Protein AF-0000000087192705 (afdb_homodimer)

Sequence (302 aa):
MDAVDRQLIQALRENGRASYAELGRLVGLSGPSVTDRINRLEAA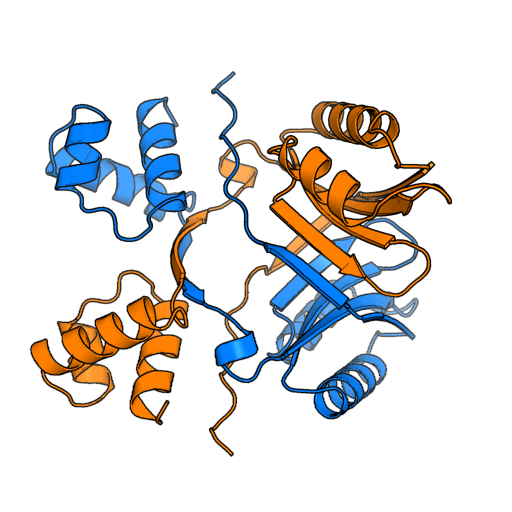GVITGYRATVNAASLGLGVTALIGIQLSDAADHEDVAQRLRDLEEIEDCWFIAGDDSYMLKVRVGDVDGLERTIRRLSGTKGVSRTRTTIVLSTKWENRVGELPEDIMDAVDRQLIQALRENGRASYAELGRLVGLSGPSVTDRINRLEAAGVITGYRATVNAASLGLGVTALIGIQLSDAADHEDVAQRLRDLEEIEDCWFIAGDDSYMLKVRVGDVDGLERTIRRLSGTKGVSRTRTTIVLSTKWENRVGELPEDI

Nearest PDB structures (foldseek):
  2w25-assembly1_B  TM=9.595E-01  e=4.690E-15  Mycobacterium tuberculosis H37Rv
  2w29-assembly1_B  TM=9.589E-01  e=6.422E-15  Mycobacterium tuberculosis H37Rv
  2ivm-assembly1_A  TM=9.511E-01  e=1.454E-14  Mycobacterium tuberculosis H37Rv
  2qz8-assembly1_B-2  TM=9.046E-01  e=6.838E-15  Mycobacterium tuberculosis H37Rv
  4pcq-assembly1_B  TM=8.479E-01  e=1.066E-11  Mycobacterium tuberculosis H37Rv

Radius of gyration: 20.3 Å; Cα contacts (8 Å, |Δi|>4): 564; chains: 2; bounding box: 52×57×49 Å

pLDDT: mean 95.25, std 6.14, range [42.0, 98.81]

Foldseek 3Di:
DAPLLQQLVLVCLVPVPDALPNSCVVSVHDSVVSVVSVVVCCVVCVDPDDDDDDDCVVVLFNWKKKKFWAFDPPDDPVVQVVVVVVPPQFPDWDQDPDPGRIITMGIHRDPVRVVVVLVVSCPGHGTPDMDMGIDPDDPDPPDRDRDDHDD/DAPLLQQLVLVCLVPVPDALPNSCVVRVHDSVVSVVSVVVCCVVCVDVDDDDDDDCVVVLFNWKKKKFWAFDPPDDPVVQVVVVVVPPQFPDWDQDPDPGRIITMGIHRDPVRVVVVLVVSCPGHGTPDMDMGIDPDDPDPPDRDRDDHDD

Organism: Streptomyces mobaraensis (NCBI:txid35621)

Secondary structure (DSSP, 8-state):
--HHHHHHHHHHHH-TT--HHHHHHHHT--HHHHHHHHHHHHHTTSEEEEEEEE-GGGGT--EEEEEEEEEPTT--HHHHHHHHTT-TTEEEEEEESSSSSEEEEEEESSHHHHHHHHHHHHHSTTEEEEEEEEEEEEEE-S---PPPP--/--HHHHHHHHHHHH-TT--HHHHHHHHT--HHHHHHHHHHHHHTTSEEEEEEEE-GGGGT--EEEEEEEEEPTT--HHHHHHHHTT-TTEEEEEEESSSSSEEEEEEESSHHHHHHHHHHHHHSTTEEEEEEEEEEEEEE-S---PPPP--

Solvent-accessible surface area (backbone atoms only — not comparable to full-atom values): 16028 Å² total; per-residue (Å²): 133,54,71,64,55,50,50,51,50,52,50,25,42,70,32,32,66,64,45,53,62,59,52,8,67,72,72,72,47,51,44,69,60,41,50,52,50,51,51,47,36,39,74,70,48,39,37,68,48,31,22,39,38,64,36,49,55,78,59,52,35,64,31,42,34,41,35,35,31,28,61,35,93,84,40,53,68,67,60,36,53,58,57,52,65,73,43,54,47,49,26,29,36,30,37,35,54,68,92,34,43,31,43,31,35,35,49,29,52,37,69,70,50,45,52,52,51,52,53,51,51,60,64,35,76,43,41,64,45,74,46,81,31,47,46,74,41,74,76,47,65,80,48,82,49,83,72,67,72,84,127,134,53,72,63,55,49,49,52,52,51,51,26,45,69,30,33,66,64,46,52,64,59,52,9,67,73,70,73,46,52,46,68,58,44,50,52,50,52,51,48,36,39,75,70,47,39,38,68,48,32,22,39,39,64,36,48,55,80,60,52,35,64,31,42,32,42,35,33,30,29,62,35,90,83,40,53,69,68,60,36,53,58,59,51,65,72,42,52,46,49,26,28,36,30,36,34,54,68,91,34,43,31,45,30,35,34,49,28,52,38,69,70,51,45,51,51,50,53,53,51,51,58,66,35,78,41,42,63,44,74,46,81,30,47,46,75,41,74,78,46,64,80,48,81,50,84,74,68,73,84,126

Structure (mmCIF, N/CA/C/O backbone):
data_AF-0000000087192705-model_v1
#
loop_
_entity.id
_entity.type
_entity.pdbx_description
1 polymer 'Lrp/AsnC family transcriptional regulator'
#
loop_
_atom_site.group_PDB
_atom_site.id
_atom_site.type_symbol
_atom_site.label_atom_id
_atom_site.label_alt_id
_atom_site.label_comp_id
_atom_site.label_asym_id
_atom_site.label_entity_id
_atom_site.label_seq_id
_atom_site.pdbx_PDB_ins_code
_atom_site.Cartn_x
_atom_site.Cartn_y
_atom_site.Cartn_z
_atom_site.occupancy
_atom_site.B_iso_or_equiv
_atom_site.auth_seq_id
_atom_site.auth_comp_id
_atom_site.auth_asym_id
_atom_site.auth_atom_id
_atom_site.pdbx_PDB_model_num
ATOM 1 N N . MET A 1 1 ? 19.859 16.484 -4.891 1 88.5 1 MET A N 1
ATOM 2 C CA . MET A 1 1 ? 19.25 16.266 -3.582 1 88.5 1 MET A CA 1
ATOM 3 C C . MET A 1 1 ? 20.297 15.938 -2.535 1 88.5 1 MET A C 1
ATOM 5 O O . MET A 1 1 ? 21.125 15.047 -2.738 1 88.5 1 MET A O 1
ATOM 9 N N . ASP A 1 2 ? 20.391 16.641 -1.57 1 92.19 2 ASP A N 1
ATOM 10 C CA . ASP A 1 2 ? 21.422 16.438 -0.561 1 92.19 2 ASP A CA 1
ATOM 11 C C . ASP A 1 2 ? 20.875 15.664 0.638 1 92.19 2 ASP A C 1
ATOM 13 O O . ASP A 1 2 ? 19.75 15.148 0.594 1 92.19 2 ASP A O 1
ATOM 17 N N . ALA A 1 3 ? 21.719 15.516 1.656 1 93.19 3 ALA A N 1
ATOM 18 C CA . ALA A 1 3 ? 21.406 14.711 2.832 1 93.19 3 ALA A CA 1
ATOM 19 C C . ALA A 1 3 ? 20.203 15.281 3.576 1 93.19 3 ALA A C 1
ATOM 21 O O . ALA A 1 3 ? 19.391 14.523 4.117 1 93.19 3 ALA A O 1
ATOM 22 N N . VAL A 1 4 ? 20.125 16.547 3.576 1 95.12 4 VAL A N 1
ATOM 23 C CA . VAL A 1 4 ? 19.031 17.203 4.27 1 95.12 4 VAL A CA 1
ATOM 24 C C . VAL A 1 4 ? 17.719 16.891 3.564 1 95.12 4 VAL A C 1
ATOM 26 O O . VAL A 1 4 ? 16.719 16.562 4.215 1 95.12 4 VAL A O 1
ATOM 29 N N . ASP A 1 5 ? 17.719 17.062 2.26 1 95.81 5 ASP A N 1
ATOM 30 C CA . ASP A 1 5 ? 16.531 16.719 1.482 1 95.81 5 ASP A CA 1
ATOM 31 C C . ASP A 1 5 ? 16.062 15.297 1.784 1 95.81 5 ASP A C 1
ATOM 33 O O . ASP A 1 5 ? 14.875 15.062 1.982 1 95.81 5 ASP A O 1
ATOM 37 N N . ARG A 1 6 ? 16.984 14.406 1.828 1 95.12 6 ARG A N 1
ATOM 38 C CA . ARG A 1 6 ? 16.656 13 2.064 1 95.12 6 ARG A CA 1
ATOM 39 C C . ARG A 1 6 ? 16.062 12.805 3.457 1 95.12 6 ARG A C 1
ATOM 41 O O . ARG A 1 6 ? 15.141 12.008 3.639 1 95.12 6 ARG A O 1
ATOM 48 N N . GLN A 1 7 ? 16.625 13.43 4.363 1 95.69 7 GLN A N 1
ATOM 49 C CA . GLN A 1 7 ? 16.109 13.344 5.723 1 95.69 7 GLN A CA 1
ATOM 50 C C . GLN A 1 7 ? 14.68 13.875 5.801 1 95.69 7 GLN A C 1
ATOM 52 O O . GLN A 1 7 ? 13.828 13.289 6.477 1 95.69 7 GLN A O 1
ATOM 57 N N . LEU A 1 8 ? 14.469 15 5.156 1 97 8 LEU A N 1
ATOM 58 C CA . LEU A 1 8 ? 13.133 15.586 5.137 1 97 8 LEU A CA 1
ATOM 59 C C . LEU A 1 8 ? 12.133 14.641 4.477 1 97 8 LEU A C 1
ATOM 61 O O . LEU A 1 8 ? 11.031 14.445 4.984 1 97 8 LEU A O 1
ATOM 65 N N . ILE A 1 9 ? 12.555 14.062 3.381 1 97.25 9 ILE A N 1
ATOM 66 C CA . ILE A 1 9 ? 11.688 13.148 2.654 1 97.25 9 ILE A CA 1
ATOM 67 C C . ILE A 1 9 ? 11.359 11.938 3.535 1 97.25 9 ILE A C 1
ATOM 69 O O . ILE A 1 9 ? 10.203 11.539 3.643 1 97.25 9 ILE A O 1
ATOM 73 N N . GLN A 1 10 ? 12.414 11.445 4.129 1 96 10 GLN A N 1
ATOM 74 C CA . GLN A 1 10 ? 12.219 10.289 4.992 1 96 10 GLN A CA 1
ATOM 75 C C . GLN A 1 10 ? 11.242 10.602 6.121 1 96 10 GLN A C 1
ATOM 77 O O . GLN A 1 10 ? 10.352 9.805 6.422 1 96 10 GLN A O 1
ATOM 82 N N . ALA A 1 11 ? 11.414 11.656 6.766 1 96.88 11 ALA A N 1
ATOM 83 C CA . ALA A 1 11 ? 10.547 12.07 7.867 1 96.88 11 ALA A CA 1
ATOM 84 C C . ALA A 1 11 ? 9.102 12.211 7.398 1 96.88 11 ALA A C 1
ATOM 86 O O . ALA A 1 11 ? 8.172 11.773 8.086 1 96.88 11 ALA A O 1
ATOM 87 N N . LEU A 1 12 ? 8.875 12.789 6.215 1 97.62 12 LEU A N 1
ATOM 88 C CA . LEU A 1 12 ? 7.531 13.023 5.695 1 97.62 12 LEU A CA 1
ATOM 89 C C . LEU A 1 12 ? 6.883 11.719 5.242 1 97.62 12 LEU A C 1
ATOM 91 O O . LEU A 1 12 ? 5.66 11.57 5.32 1 97.62 12 LEU A O 1
ATOM 95 N N . ARG A 1 13 ? 7.703 10.75 4.773 1 96.75 13 ARG A N 1
ATOM 96 C CA . ARG A 1 13 ? 7.184 9.43 4.422 1 96.75 13 ARG A CA 1
ATOM 97 C C . ARG A 1 13 ? 6.703 8.68 5.66 1 96.75 13 ARG A C 1
ATOM 99 O O . ARG A 1 13 ? 5.75 7.902 5.59 1 96.75 13 ARG A O 1
ATOM 106 N N . GLU A 1 14 ? 7.34 9.023 6.73 1 95.62 14 GLU A N 1
ATOM 107 C CA . GLU A 1 14 ? 6.957 8.391 7.988 1 95.62 14 GLU A CA 1
ATOM 108 C C . GLU A 1 14 ? 5.762 9.102 8.617 1 95.62 14 GLU A C 1
ATOM 110 O O . GLU A 1 14 ? 4.895 8.461 9.219 1 95.62 14 GLU A O 1
ATOM 115 N N . ASN A 1 15 ? 5.824 10.344 8.516 1 96.81 15 ASN A N 1
ATOM 116 C CA . ASN A 1 15 ? 4.734 11.18 9 1 96.81 15 ASN A CA 1
ATOM 117 C C . ASN A 1 15 ? 4.445 12.328 8.039 1 96.81 15 ASN A C 1
ATOM 119 O O . ASN A 1 15 ? 5.016 13.414 8.172 1 96.81 15 ASN A O 1
ATOM 123 N N . GLY A 1 16 ? 3.371 12.148 7.285 1 97 16 GLY A N 1
ATOM 124 C CA . GLY A 1 16 ? 3.029 13.109 6.25 1 97 16 GLY A CA 1
ATOM 125 C C . GLY A 1 16 ? 2.447 14.398 6.797 1 97 16 GLY A C 1
ATOM 126 O O . GLY A 1 16 ? 2.273 15.375 6.059 1 97 16 GLY A O 1
ATOM 127 N N . ARG A 1 17 ? 2.186 14.422 8.086 1 95.75 17 ARG A N 1
ATOM 128 C CA . ARG A 1 17 ? 1.617 15.625 8.688 1 95.75 17 ARG A CA 1
ATOM 129 C C . ARG A 1 17 ? 2.617 16.281 9.633 1 95.75 17 ARG A C 1
ATOM 131 O O . ARG A 1 17 ? 2.256 17.188 10.398 1 95.75 17 ARG A O 1
ATOM 138 N N . ALA A 1 18 ? 3.861 15.828 9.562 1 95.56 18 ALA A N 1
ATOM 139 C CA . ALA A 1 18 ? 4.879 16.484 10.375 1 95.56 18 ALA A CA 1
ATOM 140 C C . ALA A 1 18 ? 4.91 17.984 10.109 1 95.56 18 ALA A C 1
ATOM 142 O O . ALA A 1 18 ? 4.836 18.422 8.961 1 95.56 18 ALA A O 1
ATOM 143 N N . SER A 1 19 ? 4.988 18.734 11.203 1 93.62 19 SER A N 1
ATOM 144 C CA . SER A 1 19 ? 5.008 20.188 11.062 1 93.62 19 SER A CA 1
ATOM 145 C C . SER A 1 19 ? 6.367 20.672 10.578 1 93.62 19 SER A C 1
ATOM 147 O O . SER A 1 19 ? 7.383 20 10.781 1 93.62 19 SER A O 1
ATOM 149 N N . TYR A 1 20 ? 6.309 21.859 9.992 1 92 20 TYR A N 1
ATOM 150 C CA . TYR A 1 20 ? 7.566 22.438 9.539 1 92 20 TYR A CA 1
ATOM 151 C C . TYR A 1 20 ? 8.492 22.719 10.719 1 92 20 TYR A C 1
ATOM 153 O O . TYR A 1 20 ? 9.719 22.609 10.586 1 92 20 TYR A O 1
ATOM 161 N N . ALA A 1 21 ? 7.922 23.031 11.867 1 93.56 21 ALA A N 1
ATOM 162 C CA . ALA A 1 21 ? 8.711 23.234 13.078 1 93.56 21 ALA A CA 1
ATOM 163 C C . ALA A 1 21 ? 9.391 21.938 13.516 1 93.56 21 ALA A C 1
ATOM 165 O O . ALA A 1 21 ? 10.578 21.938 13.844 1 93.56 21 ALA A O 1
ATOM 166 N N . GLU A 1 22 ? 8.672 20.875 13.531 1 95.19 22 GLU A N 1
ATOM 167 C CA . GLU A 1 22 ? 9.219 19.562 13.875 1 95.19 22 GLU A CA 1
ATOM 168 C C . GLU A 1 22 ? 10.312 19.141 12.891 1 95.19 22 GLU A C 1
ATOM 170 O O . GLU A 1 22 ? 11.359 18.641 13.305 1 95.19 22 GLU A O 1
ATOM 175 N N . LEU A 1 23 ? 10.055 19.359 11.625 1 97.12 23 LEU A N 1
ATOM 176 C CA . LEU A 1 23 ? 11.016 19.016 10.586 1 97.12 23 LEU A CA 1
ATOM 177 C C . LEU A 1 23 ? 12.289 19.844 10.719 1 97.12 23 LEU A C 1
ATOM 179 O O . LEU A 1 23 ? 13.391 19.344 10.523 1 97.12 23 LEU A O 1
ATOM 183 N N . GLY A 1 24 ? 12.086 21.109 11 1 97.06 24 GLY A N 1
ATOM 184 C CA . GLY A 1 24 ? 13.234 21.969 11.227 1 97.06 24 GLY A CA 1
ATOM 185 C C . GLY A 1 24 ? 14.125 21.5 12.359 1 97.06 24 GLY A C 1
ATOM 186 O O . GLY A 1 24 ? 15.352 21.5 12.227 1 97.06 24 GLY A O 1
ATOM 187 N N . ARG A 1 25 ? 13.562 21.125 13.492 1 96.5 25 ARG A N 1
ATOM 188 C CA . ARG A 1 25 ? 14.312 20.594 14.617 1 96.5 25 ARG A CA 1
ATOM 189 C C . ARG A 1 25 ? 15.07 19.328 14.227 1 96.5 25 ARG A C 1
ATOM 191 O O . ARG A 1 25 ? 16.219 19.125 14.648 1 96.5 25 ARG A O 1
ATOM 198 N N . LEU A 1 26 ? 14.469 18.547 13.43 1 95.19 26 LEU A N 1
ATOM 199 C CA . LEU A 1 26 ? 15.047 17.281 13.008 1 95.19 26 LEU A CA 1
ATOM 200 C C . LEU A 1 26 ? 16.312 17.5 12.195 1 95.19 26 LEU A C 1
ATOM 202 O O . LEU A 1 26 ? 17.297 16.766 12.344 1 95.19 26 LEU A O 1
ATOM 206 N N . VAL A 1 27 ? 16.344 18.516 11.32 1 96 27 VAL A N 1
ATOM 207 C CA . VAL A 1 27 ? 17.453 18.625 10.367 1 96 27 VAL A CA 1
ATOM 208 C C . VAL A 1 27 ? 18.312 19.828 10.711 1 96 27 VAL A C 1
ATOM 210 O O . VAL A 1 27 ? 19.281 20.125 10.016 1 96 27 VAL A O 1
ATOM 213 N N . GLY A 1 28 ? 17.922 20.578 11.703 1 96.56 28 GLY A N 1
ATOM 214 C CA . GLY A 1 28 ? 18.703 21.703 12.141 1 96.56 28 GLY A CA 1
ATOM 215 C C . GLY A 1 28 ? 18.547 22.938 11.258 1 96.56 28 GLY A C 1
ATOM 216 O O . GLY A 1 28 ? 19.516 23.625 10.953 1 96.56 28 GLY A O 1
ATOM 217 N N . LEU A 1 29 ? 17.422 23.156 10.742 1 96.5 29 LEU A N 1
ATOM 218 C CA . LEU A 1 29 ? 17.109 24.312 9.906 1 96.5 29 LEU A CA 1
ATOM 219 C C . LEU A 1 29 ? 15.93 25.094 10.469 1 96.5 29 LEU A C 1
ATOM 221 O O . LEU A 1 29 ? 15.188 24.594 11.312 1 96.5 29 LEU A O 1
ATOM 225 N N . SER A 1 30 ? 15.828 26.344 9.961 1 93.62 30 SER A N 1
ATOM 226 C CA . SER A 1 30 ? 14.672 27.156 10.328 1 93.62 30 SER A CA 1
ATOM 227 C C . SER A 1 30 ? 13.414 26.688 9.594 1 93.62 30 SER A C 1
ATOM 229 O O . SER A 1 30 ? 13.5 26.016 8.562 1 93.62 30 SER A O 1
ATOM 231 N N . GLY A 1 31 ? 12.25 27.109 10.102 1 91.12 31 GLY A N 1
ATOM 232 C CA . GLY A 1 31 ? 10.977 26.812 9.469 1 91.12 31 GLY A CA 1
ATOM 233 C C . GLY A 1 31 ? 10.914 27.266 8.016 1 91.12 31 GLY A C 1
ATOM 234 O O . GLY A 1 31 ? 10.617 26.453 7.129 1 91.12 31 GLY A O 1
ATOM 235 N N . PRO A 1 32 ? 11.234 28.5 7.766 1 93.62 32 PRO A N 1
ATOM 236 C CA . PRO A 1 32 ? 11.219 29 6.387 1 93.62 32 PRO A CA 1
ATOM 237 C C . PRO A 1 32 ? 12.164 28.234 5.469 1 93.62 32 PRO A C 1
ATOM 239 O O . PRO A 1 32 ? 11.836 27.984 4.305 1 93.62 32 PRO A O 1
ATOM 242 N N . SER A 1 33 ? 13.344 27.859 5.918 1 95.5 33 SER A N 1
ATOM 243 C CA . SER A 1 33 ? 14.281 27.078 5.117 1 95.5 33 SER A CA 1
ATOM 244 C C . SER A 1 33 ? 13.719 25.703 4.77 1 95.5 33 SER A C 1
ATOM 246 O O . SER A 1 33 ? 13.875 25.234 3.643 1 95.5 33 SER A O 1
ATOM 248 N N . VAL A 1 34 ? 13.086 25.125 5.754 1 97.06 34 VAL A N 1
ATOM 249 C CA . VAL A 1 34 ? 12.445 23.828 5.539 1 97.06 34 VAL A CA 1
ATOM 250 C C . VAL A 1 34 ? 11.32 23.984 4.516 1 97.06 34 VAL A C 1
ATOM 252 O O . VAL A 1 34 ? 11.195 23.156 3.604 1 97.06 34 VAL A O 1
ATOM 255 N N . THR A 1 35 ? 10.547 25 4.727 1 95.94 35 THR A N 1
ATOM 256 C CA . THR A 1 35 ? 9.445 25.25 3.811 1 95.94 35 THR A CA 1
ATOM 257 C C . THR A 1 35 ? 9.945 25.391 2.379 1 95.94 35 THR A C 1
ATOM 259 O O . THR A 1 35 ? 9.375 24.812 1.452 1 95.94 35 THR A O 1
ATOM 262 N N . ASP A 1 36 ? 10.977 26.109 2.176 1 97 36 ASP A N 1
ATOM 263 C CA . ASP A 1 36 ? 11.562 26.312 0.858 1 97 36 ASP A CA 1
ATOM 264 C C . ASP A 1 36 ? 12.023 25 0.245 1 97 36 ASP A C 1
ATOM 266 O O . ASP A 1 36 ? 11.781 24.734 -0.935 1 97 36 ASP A O 1
ATOM 270 N N . ARG A 1 37 ? 12.633 24.234 1.006 1 97.44 37 ARG A N 1
ATOM 271 C CA . ARG A 1 37 ? 13.148 22.953 0.521 1 97.44 37 ARG A CA 1
ATOM 272 C C . ARG A 1 37 ? 12.008 22.016 0.123 1 97.44 37 ARG A C 1
ATOM 274 O O . ARG A 1 37 ? 12.062 21.375 -0.925 1 97.44 37 ARG A O 1
ATOM 281 N N . ILE A 1 38 ? 11.031 21.953 0.926 1 97.31 38 ILE A N 1
ATOM 282 C CA . ILE A 1 38 ? 9.891 21.078 0.653 1 97.31 38 ILE A CA 1
ATOM 283 C C . ILE A 1 38 ? 9.172 21.547 -0.61 1 97.31 38 ILE A C 1
ATOM 285 O O . ILE A 1 38 ? 8.812 20.719 -1.463 1 97.31 38 ILE A O 1
ATOM 289 N N . ASN A 1 39 ? 9 22.844 -0.703 1 97.44 39 ASN A N 1
ATOM 290 C CA . ASN A 1 39 ? 8.383 23.391 -1.907 1 97.44 39 ASN A CA 1
ATOM 291 C C . ASN A 1 39 ? 9.172 23.016 -3.16 1 97.44 39 ASN A C 1
ATOM 293 O O . ASN A 1 39 ? 8.578 22.688 -4.191 1 97.44 39 ASN A O 1
ATOM 297 N N . ARG A 1 40 ? 10.406 23.078 -3.066 1 97.62 40 ARG A N 1
ATOM 298 C CA . ARG A 1 40 ? 11.258 22.719 -4.199 1 97.62 40 ARG A CA 1
ATOM 299 C C . ARG A 1 40 ? 11.117 21.234 -4.543 1 97.62 40 ARG A C 1
ATOM 301 O O . ARG A 1 40 ? 11.062 20.875 -5.719 1 97.62 40 ARG A O 1
ATOM 308 N N . LEU A 1 41 ? 11.094 20.438 -3.533 1 97.88 41 LEU A N 1
ATOM 309 C CA . LEU A 1 41 ? 10.945 19 -3.73 1 97.88 41 LEU A CA 1
ATOM 310 C C . LEU A 1 41 ? 9.602 18.672 -4.371 1 97.88 41 LEU A C 1
ATOM 312 O O . LEU A 1 41 ? 9.508 17.781 -5.215 1 97.88 41 LEU A O 1
ATOM 316 N N . GLU A 1 42 ? 8.602 19.359 -3.973 1 97.75 42 GLU A N 1
ATOM 317 C CA . GLU A 1 42 ? 7.27 19.188 -4.555 1 97.75 42 GLU A CA 1
ATOM 318 C C . GLU A 1 42 ? 7.227 19.688 -5.992 1 97.75 42 GLU A C 1
ATOM 320 O O . GLU A 1 42 ? 6.727 19 -6.883 1 97.75 42 GLU A O 1
ATOM 325 N N . ALA A 1 43 ? 7.777 20.828 -6.223 1 97.88 43 ALA A N 1
ATOM 326 C CA . ALA A 1 43 ? 7.797 21.422 -7.559 1 97.88 43 ALA A CA 1
ATOM 327 C C . ALA A 1 43 ? 8.586 20.547 -8.531 1 97.88 43 ALA A C 1
ATOM 329 O O . ALA A 1 43 ? 8.25 20.469 -9.719 1 97.88 43 ALA A O 1
ATOM 330 N N . ALA A 1 44 ? 9.625 19.922 -8.023 1 97.38 44 ALA A N 1
ATOM 331 C CA . ALA A 1 44 ? 10.484 19.078 -8.844 1 97.38 44 ALA A CA 1
ATOM 332 C C . ALA A 1 44 ? 9.844 17.719 -9.078 1 97.38 44 ALA A C 1
ATOM 334 O O . ALA A 1 44 ? 10.359 16.891 -9.844 1 97.38 44 ALA A O 1
ATOM 335 N N . GLY A 1 45 ? 8.75 17.391 -8.383 1 96.94 45 GLY A N 1
ATOM 336 C CA . GLY A 1 45 ? 8.039 16.141 -8.57 1 96.94 45 GLY A CA 1
ATOM 337 C C . GLY A 1 45 ? 8.633 15 -7.766 1 96.94 45 GLY A C 1
ATOM 338 O O . GLY A 1 45 ? 8.328 13.828 -8.023 1 96.94 45 GLY A O 1
ATOM 339 N N . VAL A 1 46 ? 9.555 15.297 -6.824 1 97.31 46 VAL A N 1
ATOM 340 C CA . VAL A 1 46 ? 10.086 14.273 -5.926 1 97.31 46 VAL A CA 1
ATOM 341 C C . VAL A 1 46 ? 9.023 13.875 -4.906 1 97.31 46 VAL A C 1
ATOM 343 O O . VAL A 1 46 ? 8.773 12.688 -4.691 1 97.31 46 VAL A O 1
ATOM 346 N N . ILE A 1 47 ? 8.531 14.828 -4.262 1 97.56 47 ILE A N 1
ATOM 347 C CA . ILE A 1 47 ? 7.324 14.617 -3.465 1 97.56 47 ILE A CA 1
ATOM 348 C C . ILE A 1 47 ? 6.086 14.867 -4.324 1 97.56 47 ILE A C 1
ATOM 350 O O . ILE A 1 47 ? 5.922 15.953 -4.887 1 97.56 47 ILE A O 1
ATOM 354 N N . THR A 1 48 ? 5.223 13.914 -4.324 1 97 48 THR A N 1
ATOM 355 C CA . THR A 1 48 ? 4.137 14.008 -5.293 1 97 48 THR A CA 1
ATOM 356 C C . THR A 1 48 ? 2.805 14.25 -4.59 1 97 48 THR A C 1
ATOM 358 O O . THR A 1 48 ? 1.773 14.414 -5.246 1 97 48 THR A O 1
ATOM 361 N N . GLY A 1 49 ? 2.801 14.195 -3.262 1 96.5 49 GLY A N 1
ATOM 362 C CA . GLY A 1 49 ? 1.591 14.477 -2.506 1 96.5 49 GLY A CA 1
ATOM 363 C C . GLY A 1 49 ? 1.614 13.898 -1.104 1 96.5 49 GLY A C 1
ATOM 364 O O . GLY A 1 49 ? 2.662 13.453 -0.627 1 96.5 49 GLY A O 1
ATOM 365 N N . TYR A 1 50 ? 0.485 13.992 -0.448 1 97.38 50 TYR A N 1
ATOM 366 C CA . TYR A 1 50 ? 0.261 13.492 0.901 1 97.38 50 TYR A CA 1
ATOM 367 C C . TYR A 1 50 ? -1.069 12.75 0.992 1 97.38 50 TYR A C 1
ATOM 369 O O . TYR A 1 50 ? -2.066 13.18 0.411 1 97.38 50 TYR A O 1
ATOM 377 N N . ARG A 1 51 ? -1.031 11.68 1.749 1 97.12 51 ARG A N 1
ATOM 378 C CA . ARG A 1 51 ? -2.248 10.883 1.847 1 97.12 51 ARG A CA 1
ATOM 379 C C . ARG A 1 51 ? -2.43 10.336 3.258 1 97.12 51 ARG A C 1
ATOM 381 O O . ARG A 1 51 ? -1.451 10.07 3.959 1 97.12 51 ARG A O 1
ATOM 388 N N . ALA A 1 52 ? -3.688 10.164 3.6 1 97.38 52 ALA A N 1
ATOM 389 C CA . ALA A 1 52 ? -3.982 9.359 4.785 1 97.38 52 ALA A CA 1
ATOM 390 C C . ALA A 1 52 ? -3.91 7.871 4.469 1 97.38 52 ALA A C 1
ATOM 392 O O . ALA A 1 52 ? -4.336 7.434 3.396 1 97.38 52 ALA A O 1
ATOM 393 N N . THR A 1 53 ? -3.324 7.145 5.332 1 96.56 53 THR A N 1
ATOM 394 C CA . THR A 1 53 ? -3.41 5.691 5.285 1 96.56 53 THR A CA 1
ATOM 395 C C . THR A 1 53 ? -4.598 5.191 6.102 1 96.56 53 THR A C 1
ATOM 397 O O . THR A 1 53 ? -4.918 5.758 7.148 1 96.56 53 THR A O 1
ATOM 400 N N . VAL A 1 54 ? -5.191 4.113 5.586 1 96.25 54 VAL A N 1
ATOM 401 C CA . VAL A 1 54 ? -6.438 3.668 6.203 1 96.25 54 VAL A CA 1
ATOM 402 C C . VAL A 1 54 ? -6.445 2.145 6.301 1 96.25 54 VAL A C 1
ATOM 404 O O . VAL A 1 54 ? -5.715 1.465 5.582 1 96.25 54 VAL A O 1
ATOM 407 N N . ASN A 1 55 ? -7.219 1.684 7.254 1 96 55 ASN A N 1
ATOM 408 C CA . ASN A 1 55 ? -7.57 0.27 7.328 1 96 55 ASN A CA 1
ATOM 409 C C . ASN A 1 55 ? -8.703 -0.076 6.367 1 96 55 ASN A C 1
ATOM 411 O O . ASN A 1 55 ? -9.875 0.173 6.668 1 96 55 ASN A O 1
ATOM 415 N N . ALA A 1 56 ? -8.398 -0.708 5.297 1 93.69 56 ALA A N 1
ATOM 416 C CA . ALA A 1 56 ? -9.352 -0.949 4.219 1 93.69 56 ALA A CA 1
ATOM 417 C C . ALA A 1 56 ? -10.531 -1.781 4.711 1 93.69 56 ALA A C 1
ATOM 419 O O . ALA A 1 56 ? -11.68 -1.549 4.309 1 93.69 56 ALA A O 1
ATOM 420 N N . ALA A 1 57 ? -10.25 -2.725 5.512 1 92.38 57 ALA A N 1
ATOM 421 C CA . ALA A 1 57 ? -11.305 -3.594 6.023 1 92.38 57 ALA A CA 1
ATOM 422 C C . ALA A 1 57 ? -12.344 -2.795 6.805 1 92.38 57 ALA A C 1
ATOM 424 O O . ALA 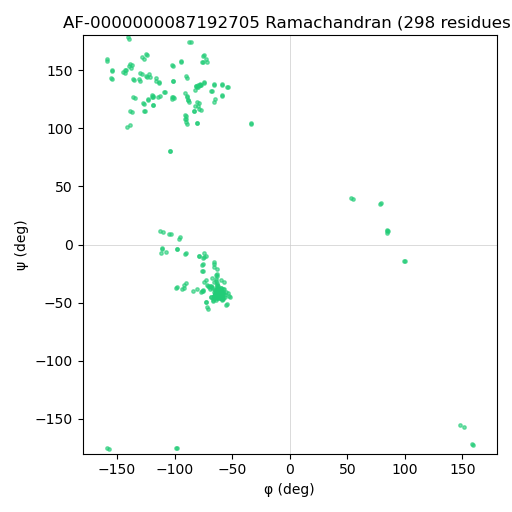A 1 57 ? -13.547 -3.062 6.711 1 92.38 57 ALA A O 1
ATOM 425 N N . SER A 1 58 ? -11.922 -1.831 7.57 1 93.75 58 SER A N 1
ATOM 426 C CA . SER A 1 58 ? -12.82 -0.983 8.352 1 93.75 58 SER A CA 1
ATOM 427 C C . SER A 1 58 ? -13.703 -0.132 7.449 1 93.75 58 SER A C 1
ATOM 429 O O . SER A 1 58 ? -14.703 0.424 7.898 1 93.75 58 SER A O 1
ATOM 431 N N . LEU A 1 59 ? -13.328 -0.058 6.18 1 93.5 59 LEU A N 1
ATOM 432 C CA . LEU A 1 59 ? -14.078 0.77 5.246 1 93.5 59 LEU A CA 1
ATOM 433 C C . LEU A 1 59 ? -14.945 -0.093 4.328 1 93.5 59 LEU A C 1
ATOM 435 O O . LEU A 1 59 ? -15.484 0.397 3.334 1 93.5 59 LEU A O 1
ATOM 439 N N . GLY A 1 60 ? -15.008 -1.344 4.633 1 92.56 60 GLY A N 1
ATOM 440 C CA . GLY A 1 60 ? -15.844 -2.256 3.865 1 92.56 60 GLY A CA 1
ATOM 441 C C . GLY A 1 60 ? -15.148 -2.811 2.637 1 92.56 60 GLY A C 1
ATOM 442 O O . GLY A 1 60 ? -15.797 -3.326 1.728 1 92.56 60 GLY A O 1
ATOM 443 N N . LEU A 1 61 ? -13.93 -2.615 2.57 1 95.19 61 LEU A N 1
ATOM 444 C CA . LEU A 1 61 ? -13.109 -3.18 1.503 1 95.19 61 LEU A CA 1
ATOM 445 C C . LEU A 1 61 ? -12.305 -4.371 2.01 1 95.19 61 LEU A C 1
ATOM 447 O O . LEU A 1 61 ? -11.086 -4.27 2.189 1 95.19 61 LEU A O 1
ATOM 451 N N . GLY A 1 62 ? -12.992 -5.461 2.057 1 94.62 62 GLY A N 1
ATOM 452 C CA . GLY A 1 62 ? -12.453 -6.582 2.809 1 94.62 62 GLY A CA 1
ATOM 453 C C . GLY A 1 62 ? -11.742 -7.602 1.934 1 94.62 62 GLY A C 1
ATOM 454 O O . GLY A 1 62 ? -11.172 -8.57 2.438 1 94.62 62 GLY A O 1
ATOM 455 N N . VAL A 1 63 ? -11.766 -7.402 0.63 1 97.12 63 VAL A N 1
ATOM 456 C CA . VAL A 1 63 ? -11.18 -8.406 -0.257 1 97.12 63 VAL A CA 1
ATOM 457 C C . VAL A 1 63 ? -10.109 -7.758 -1.132 1 97.12 63 VAL A C 1
ATOM 459 O O . VAL A 1 63 ? -10.367 -6.746 -1.789 1 97.12 63 VAL A O 1
ATOM 462 N N . THR A 1 64 ? -9 -8.273 -1.102 1 98.19 64 THR A N 1
ATOM 463 C CA . THR A 1 64 ? -7.895 -7.883 -1.972 1 98.19 64 THR A CA 1
ATOM 464 C C . THR A 1 64 ? -7.488 -9.039 -2.883 1 98.19 64 THR A C 1
ATOM 466 O O . THR A 1 64 ? -7.5 -10.195 -2.465 1 98.19 64 THR A O 1
ATOM 469 N N . ALA A 1 65 ? -7.133 -8.742 -4.07 1 98.69 65 ALA A N 1
ATOM 470 C CA . ALA A 1 65 ? -6.652 -9.758 -5.004 1 98.69 65 ALA A CA 1
ATOM 471 C C . ALA A 1 65 ? -5.562 -9.195 -5.914 1 98.69 65 ALA A C 1
ATOM 473 O O . ALA A 1 65 ? -5.543 -7.992 -6.195 1 98.69 65 ALA A O 1
ATOM 474 N N . LEU A 1 66 ? -4.668 -10.016 -6.301 1 98.69 66 LEU A N 1
ATOM 475 C CA . LEU A 1 66 ? -3.701 -9.773 -7.363 1 98.69 66 LEU A CA 1
ATOM 476 C C . LEU A 1 66 ? -4.113 -10.469 -8.648 1 98.69 66 LEU A C 1
ATOM 478 O O . LEU A 1 66 ? -4.336 -11.688 -8.656 1 98.69 66 LEU A O 1
ATOM 482 N N . ILE A 1 67 ? -4.184 -9.688 -9.766 1 98.62 67 ILE A N 1
ATOM 483 C CA . ILE A 1 67 ? -4.723 -10.242 -11 1 98.62 67 ILE A CA 1
ATOM 484 C C . ILE A 1 67 ? -3.725 -10.039 -12.133 1 98.62 67 ILE A C 1
ATOM 486 O O . ILE A 1 67 ? -3.428 -8.898 -12.516 1 98.62 67 ILE A O 1
ATOM 490 N N . GLY A 1 68 ? -3.221 -11.117 -12.648 1 98.06 68 GLY A N 1
ATOM 491 C CA . GLY A 1 68 ? -2.449 -11.078 -13.875 1 98.06 68 GLY A CA 1
ATOM 492 C C . GLY A 1 68 ? -3.312 -10.969 -15.117 1 98.06 68 GLY A C 1
ATOM 493 O O . GLY A 1 68 ? -4.367 -11.602 -15.203 1 98.06 68 GLY A O 1
ATOM 494 N N . ILE A 1 69 ? -2.877 -10.102 -16.062 1 98.19 69 ILE A N 1
ATOM 495 C CA . ILE A 1 69 ? -3.592 -9.891 -17.312 1 98.19 69 ILE A CA 1
ATOM 496 C C . ILE A 1 69 ? -2.697 -10.273 -18.484 1 98.19 69 ILE A C 1
ATOM 498 O O . ILE A 1 69 ? -1.55 -9.836 -18.578 1 98.19 69 ILE A O 1
ATOM 502 N N . GLN A 1 70 ? -3.188 -11.102 -19.328 1 98.06 70 GLN A N 1
ATOM 503 C CA . GLN A 1 70 ? -2.576 -11.352 -20.625 1 98.06 70 GLN A CA 1
ATOM 504 C C . GLN A 1 70 ? -3.312 -10.609 -21.734 1 98.06 70 GLN A C 1
ATOM 506 O O . GLN A 1 70 ? -4.543 -10.547 -21.734 1 98.06 70 GLN A O 1
ATOM 511 N N . LEU A 1 71 ? -2.592 -10.078 -22.656 1 97.19 71 LEU A N 1
ATOM 512 C CA . LEU A 1 71 ? -3.178 -9.273 -23.734 1 97.19 71 LEU A CA 1
ATOM 513 C C . LEU A 1 71 ? -3.285 -10.086 -25.016 1 97.19 71 LEU A C 1
ATOM 515 O O . LEU A 1 71 ? -2.51 -11.016 -25.234 1 97.19 71 LEU A O 1
ATOM 519 N N . SER A 1 72 ? -4.254 -9.664 -25.812 1 95.69 72 SER A N 1
ATOM 520 C CA . SER A 1 72 ? -4.352 -10.242 -27.156 1 95.69 72 SER A CA 1
ATOM 521 C C . SER A 1 72 ? -3.225 -9.75 -28.047 1 95.69 72 SER A C 1
ATOM 523 O O . SER A 1 72 ? -2.623 -8.703 -27.781 1 95.69 72 SER A O 1
ATOM 525 N N . ASP A 1 73 ? -2.928 -10.547 -29.109 1 90.69 73 ASP A N 1
ATOM 526 C CA . ASP A 1 73 ? -1.809 -10.258 -30 1 90.69 73 ASP A CA 1
ATOM 527 C C . ASP A 1 73 ? -1.942 -8.867 -30.609 1 90.69 73 ASP A C 1
ATOM 529 O O . ASP A 1 73 ? -0.944 -8.172 -30.812 1 90.69 73 ASP A O 1
ATOM 533 N N . ALA A 1 74 ? -3.135 -8.422 -30.828 1 90.81 74 ALA A N 1
ATOM 534 C CA . ALA A 1 74 ? -3.361 -7.168 -31.547 1 90.81 74 ALA A CA 1
ATOM 535 C C . ALA A 1 74 ? -3.533 -6 -30.578 1 90.81 74 ALA A C 1
ATOM 537 O O . ALA A 1 74 ? -3.717 -4.859 -31 1 90.81 74 ALA A O 1
ATOM 538 N N . ALA A 1 75 ? -3.305 -6.32 -29.297 1 90.81 75 ALA A N 1
ATOM 539 C CA . ALA A 1 75 ? -3.648 -5.285 -28.344 1 90.81 75 ALA A CA 1
ATOM 540 C C . ALA A 1 75 ? -2.537 -4.246 -28.219 1 90.81 75 ALA A C 1
ATOM 542 O O . ALA A 1 75 ? -1.353 -4.59 -28.234 1 90.81 75 ALA A O 1
ATOM 543 N N . ASP A 1 76 ? -2.98 -3.035 -28.266 1 93.56 76 ASP A N 1
ATOM 544 C CA . ASP A 1 76 ? -2.1 -1.947 -27.844 1 93.56 76 ASP A CA 1
ATOM 545 C C . ASP A 1 76 ? -2.061 -1.819 -26.328 1 93.56 76 ASP A C 1
ATOM 547 O O . ASP A 1 76 ? -3.066 -1.473 -25.703 1 93.56 76 ASP A O 1
ATOM 551 N N . HIS A 1 77 ? -0.872 -1.985 -25.75 1 91.88 77 HIS A N 1
ATOM 552 C CA . HIS A 1 77 ? -0.744 -2.053 -24.312 1 91.88 77 HIS A CA 1
ATOM 553 C C . HIS A 1 77 ? -1.179 -0.745 -23.656 1 91.88 77 HIS A C 1
ATOM 555 O O . HIS A 1 77 ? -1.789 -0.754 -22.578 1 91.88 77 HIS A O 1
ATOM 561 N N . GLU A 1 78 ? -0.862 0.346 -24.312 1 93.88 78 GLU A N 1
ATOM 562 C CA . GLU A 1 78 ? -1.227 1.635 -23.734 1 93.88 78 GLU A CA 1
ATOM 563 C C . GLU A 1 78 ? -2.734 1.863 -23.797 1 93.88 78 GLU A C 1
ATOM 565 O O . GLU A 1 78 ? -3.316 2.465 -22.891 1 93.88 78 GLU A O 1
ATOM 570 N N . ASP A 1 79 ? -3.312 1.402 -24.844 1 96.19 79 ASP A N 1
ATOM 571 C CA . ASP A 1 79 ? -4.766 1.492 -24.969 1 96.19 79 ASP A CA 1
ATOM 572 C C . ASP A 1 79 ? -5.453 0.673 -23.875 1 96.19 79 ASP A C 1
ATOM 574 O O . ASP A 1 79 ? -6.457 1.107 -23.297 1 96.19 79 ASP A O 1
ATOM 578 N N . VAL A 1 80 ? -4.945 -0.43 -23.594 1 97 80 VAL A N 1
ATOM 579 C CA . VAL A 1 80 ? -5.52 -1.287 -22.562 1 97 80 VAL A CA 1
ATOM 580 C C . VAL A 1 80 ? -5.375 -0.621 -21.203 1 97 80 VAL A C 1
ATOM 582 O O . VAL A 1 80 ? -6.32 -0.609 -20.406 1 97 80 VAL A O 1
ATOM 585 N N . ALA A 1 81 ? -4.203 -0.108 -20.922 1 96.69 81 ALA A N 1
ATOM 586 C CA . ALA A 1 81 ? -3.986 0.587 -19.656 1 96.69 81 ALA A CA 1
ATOM 587 C C . ALA A 1 81 ? -5.016 1.697 -19.453 1 96.69 81 ALA A C 1
ATOM 589 O O . ALA A 1 81 ? -5.496 1.912 -18.344 1 96.69 81 ALA A O 1
ATOM 590 N N . GLN A 1 82 ? -5.309 2.445 -20.5 1 96.94 82 GLN A N 1
ATOM 591 C CA . GLN A 1 82 ? -6.293 3.52 -20.422 1 96.94 82 GLN A CA 1
ATOM 592 C C . GLN A 1 82 ? -7.676 2.977 -20.062 1 96.94 82 GLN A C 1
ATOM 594 O O . GLN A 1 82 ? -8.398 3.576 -19.266 1 96.94 82 GLN A O 1
ATOM 599 N N . ARG A 1 83 ? -8.031 1.84 -20.641 1 97.31 83 ARG A N 1
ATOM 600 C CA . ARG A 1 83 ? -9.312 1.212 -20.328 1 97.31 83 ARG A CA 1
ATOM 601 C C . ARG A 1 83 ? -9.344 0.711 -18.891 1 97.31 83 ARG A C 1
ATOM 603 O O . ARG A 1 83 ? -10.383 0.778 -18.219 1 97.31 83 ARG A O 1
ATOM 610 N N . LEU A 1 84 ? -8.234 0.215 -18.438 1 97.69 84 LEU A N 1
ATOM 611 C CA . LEU A 1 84 ? -8.148 -0.27 -17.062 1 97.69 84 LEU A CA 1
ATOM 612 C C . LEU A 1 84 ? -8.352 0.87 -16.078 1 97.69 84 LEU A C 1
ATOM 614 O O . LEU A 1 84 ? -8.852 0.655 -14.969 1 97.69 84 LEU A O 1
ATOM 618 N N . ARG A 1 85 ? -7.984 2.047 -16.453 1 96.56 85 ARG A N 1
ATOM 619 C CA . ARG A 1 85 ? -8.078 3.207 -15.578 1 96.56 85 ARG A CA 1
ATOM 620 C C . ARG A 1 85 ? -9.531 3.502 -15.219 1 96.56 85 ARG A C 1
ATOM 622 O O . ARG A 1 85 ? -9.805 4.148 -14.203 1 96.56 85 ARG A O 1
ATOM 629 N N . ASP A 1 86 ? -10.461 3.01 -16.016 1 95.38 86 ASP A N 1
ATOM 630 C CA . ASP A 1 86 ? -11.883 3.236 -15.773 1 95.38 86 ASP A CA 1
ATOM 631 C C . ASP A 1 86 ? -12.391 2.375 -14.617 1 95.38 86 ASP A C 1
ATOM 633 O O . ASP A 1 86 ? -13.484 2.613 -14.094 1 95.38 86 ASP A O 1
ATOM 637 N N . LEU A 1 87 ? -11.672 1.407 -14.273 1 96.44 87 LEU A N 1
ATOM 638 C CA . LEU A 1 87 ? -12.039 0.546 -13.156 1 96.44 87 LEU A CA 1
ATOM 639 C C . LEU A 1 87 ? -11.438 1.063 -11.852 1 96.44 87 LEU A C 1
ATOM 641 O O . LEU A 1 87 ? -10.266 0.803 -11.555 1 96.44 87 LEU A O 1
ATOM 645 N N . GLU A 1 88 ? -12.211 1.588 -10.992 1 94.69 88 GLU A N 1
ATOM 646 C CA . GLU A 1 88 ? -11.758 2.338 -9.828 1 94.69 88 GLU A CA 1
ATOM 647 C C . GLU A 1 88 ? -11.227 1.405 -8.742 1 94.69 88 GLU A C 1
ATOM 649 O O . GLU A 1 88 ? -10.445 1.822 -7.887 1 94.69 88 GLU A O 1
ATOM 654 N N . GLU A 1 89 ? -11.664 0.2 -8.805 1 96.25 89 GLU A N 1
ATOM 655 C CA . GLU A 1 89 ? -11.258 -0.753 -7.773 1 96.25 89 GLU A CA 1
ATOM 656 C C . GLU A 1 89 ? -9.812 -1.202 -7.973 1 96.25 89 GLU A C 1
ATOM 658 O O . GLU A 1 89 ? -9.227 -1.836 -7.094 1 96.25 89 GLU A O 1
ATOM 663 N N . ILE A 1 90 ? -9.234 -0.862 -9.117 1 98.25 90 ILE A N 1
ATOM 664 C CA . ILE A 1 90 ? -7.824 -1.154 -9.336 1 98.25 90 ILE A CA 1
ATOM 665 C C . ILE A 1 90 ? -6.965 -0.127 -8.609 1 98.25 90 ILE A C 1
ATOM 667 O O . ILE A 1 90 ? -6.91 1.041 -9 1 98.25 90 ILE A O 1
ATOM 671 N N . GLU A 1 91 ? -6.207 -0.62 -7.656 1 97.38 91 GLU A N 1
ATOM 672 C CA . GLU A 1 91 ? -5.391 0.274 -6.844 1 97.38 91 GLU A CA 1
ATOM 673 C C . GLU A 1 91 ? -3.98 0.405 -7.418 1 97.38 91 GLU A C 1
ATOM 675 O O . GLU A 1 91 ? -3.346 1.454 -7.285 1 97.38 91 GLU A O 1
ATOM 680 N N . ASP A 1 92 ? -3.477 -0.678 -7.895 1 98.31 92 ASP A N 1
ATOM 681 C CA . ASP A 1 92 ? -2.15 -0.708 -8.5 1 98.31 92 ASP A CA 1
ATOM 682 C C . ASP A 1 92 ? -2.189 -1.393 -9.867 1 98.31 92 ASP A C 1
ATOM 684 O O . ASP A 1 92 ? -2.908 -2.377 -10.055 1 98.31 92 ASP A O 1
ATOM 688 N N . CYS A 1 93 ? -1.41 -0.818 -10.812 1 98.62 93 CYS A N 1
ATOM 689 C CA . CYS A 1 93 ? -1.271 -1.345 -12.164 1 98.62 93 CYS A CA 1
ATOM 690 C C . CYS A 1 93 ? 0.184 -1.309 -12.617 1 98.62 93 CYS A C 1
ATOM 692 O O . CYS A 1 93 ? 0.758 -0.232 -12.781 1 98.62 93 CYS A O 1
ATOM 694 N N . TRP A 1 94 ? 0.708 -2.512 -12.797 1 98.5 94 TRP A N 1
ATOM 695 C CA . TRP A 1 94 ? 2.105 -2.639 -13.195 1 98.5 94 TRP A CA 1
ATOM 696 C C . TRP A 1 94 ? 2.227 -3.346 -14.539 1 98.5 94 TRP A C 1
ATOM 698 O O . TRP A 1 94 ? 1.609 -4.391 -14.758 1 98.5 94 TRP A O 1
ATOM 708 N N . PHE A 1 95 ? 2.979 -2.736 -15.555 1 98.44 95 PHE A N 1
ATOM 709 C CA . PHE A 1 95 ? 3.428 -3.43 -16.766 1 98.44 95 PHE A CA 1
ATOM 710 C C . PHE A 1 95 ? 4.652 -4.289 -16.469 1 98.44 95 PHE A C 1
ATOM 712 O O . PHE A 1 95 ? 5.66 -3.787 -15.961 1 98.44 95 PHE A O 1
ATOM 719 N N . ILE A 1 96 ? 4.539 -5.582 -16.719 1 98.06 96 ILE A N 1
ATOM 720 C CA . ILE A 1 96 ? 5.559 -6.465 -16.172 1 98.06 96 ILE A CA 1
ATOM 721 C C . ILE A 1 96 ? 6.152 -7.328 -17.281 1 98.06 96 ILE A C 1
ATOM 723 O O . ILE A 1 96 ? 5.574 -7.445 -18.359 1 98.06 96 ILE A O 1
ATOM 727 N N . ALA A 1 97 ? 7.383 -7.82 -16.922 1 95.25 97 ALA A N 1
ATOM 728 C CA . ALA A 1 97 ? 8.008 -8.859 -17.734 1 95.25 97 ALA A CA 1
ATOM 729 C C . ALA A 1 97 ? 7.602 -10.25 -17.25 1 95.25 97 ALA A C 1
ATOM 731 O O . ALA A 1 97 ? 7.609 -10.523 -16.047 1 95.25 97 ALA A O 1
ATOM 732 N N . GLY A 1 98 ? 7.109 -11.102 -18.062 1 89.62 98 GLY A N 1
ATOM 733 C CA . GLY A 1 98 ? 6.719 -12.453 -17.672 1 89.62 98 GLY A CA 1
ATOM 734 C C . GLY A 1 98 ? 5.59 -13.008 -18.516 1 89.62 98 GLY A C 1
ATOM 735 O O . GLY A 1 98 ? 5.352 -12.539 -19.641 1 89.62 98 GLY A O 1
ATOM 736 N N . ASP A 1 99 ? 4.902 -13.984 -17.891 1 90.44 99 ASP A N 1
ATOM 737 C CA . ASP A 1 99 ? 3.814 -14.641 -18.609 1 90.44 99 ASP A CA 1
ATOM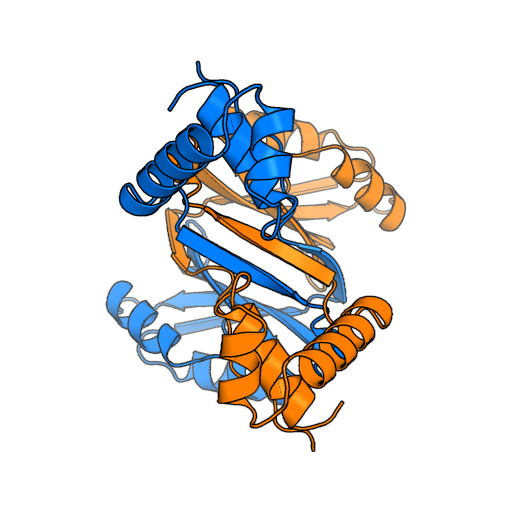 738 C C . ASP A 1 99 ? 2.637 -13.688 -18.812 1 90.44 99 ASP A C 1
ATOM 740 O O . ASP A 1 99 ? 1.945 -13.75 -19.828 1 90.44 99 ASP A O 1
ATOM 744 N N . ASP A 1 100 ? 2.412 -12.914 -17.828 1 96.38 100 ASP A N 1
ATOM 745 C CA . ASP A 1 100 ? 1.394 -11.875 -17.953 1 96.38 100 ASP A CA 1
ATOM 746 C C . ASP A 1 100 ? 2.012 -10.547 -18.375 1 96.38 100 ASP A C 1
ATOM 748 O O . ASP A 1 100 ? 3.219 -10.344 -18.234 1 96.38 100 ASP A O 1
ATOM 752 N N . SER A 1 101 ? 1.122 -9.703 -18.969 1 97.5 101 SER A N 1
ATOM 753 C CA . SER A 1 101 ? 1.568 -8.383 -19.391 1 97.5 101 SER A CA 1
ATOM 754 C C . SER A 1 101 ? 1.378 -7.355 -18.281 1 97.5 101 SER A C 1
ATOM 756 O O . SER A 1 101 ? 2.158 -6.41 -18.156 1 97.5 101 SER A O 1
ATOM 758 N N . TYR A 1 102 ? 0.343 -7.539 -17.5 1 98.38 102 TYR A N 1
ATOM 759 C CA . TYR A 1 102 ? 0.081 -6.648 -16.375 1 98.38 102 TYR A CA 1
ATOM 760 C C . TYR A 1 102 ? -0.163 -7.441 -15.094 1 98.38 102 TYR A C 1
ATOM 762 O O . TYR A 1 102 ? -0.666 -8.57 -15.141 1 98.38 102 TYR A O 1
ATOM 770 N N . MET A 1 103 ? 0.226 -6.871 -14 1 98.62 103 MET A N 1
ATOM 771 C CA . MET A 1 103 ? -0.238 -7.254 -12.672 1 98.62 103 MET A 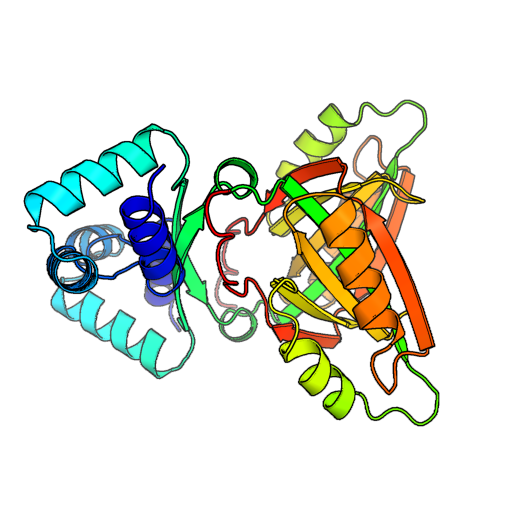CA 1
ATOM 772 C C . MET A 1 103 ? -1.048 -6.133 -12.031 1 98.62 103 MET A C 1
ATOM 774 O O . MET A 1 103 ? -0.608 -4.984 -12 1 98.62 103 MET A O 1
ATOM 778 N N . LEU A 1 104 ? -2.229 -6.438 -11.578 1 98.81 104 LEU A N 1
ATOM 779 C CA . LEU A 1 104 ? -3.115 -5.488 -10.914 1 98.81 104 LEU A CA 1
ATOM 780 C C . LEU A 1 104 ? -3.305 -5.855 -9.445 1 98.81 104 LEU A C 1
ATOM 782 O O . LEU A 1 104 ? -3.418 -7.035 -9.109 1 98.81 104 LEU A O 1
ATOM 786 N N . LYS A 1 105 ? -3.324 -4.98 -8.625 1 98.75 105 LYS A N 1
ATOM 787 C CA . LYS A 1 105 ? -3.885 -5.148 -7.293 1 98.75 105 LYS A CA 1
ATOM 788 C C . LYS A 1 105 ? -5.27 -4.52 -7.195 1 98.75 105 LYS A C 1
ATOM 790 O O . LYS A 1 105 ? -5.438 -3.328 -7.461 1 98.75 105 LYS A O 1
ATOM 795 N N . VAL A 1 106 ? -6.184 -5.258 -6.766 1 98.5 106 VAL A N 1
ATOM 796 C CA . VAL A 1 106 ? -7.578 -4.836 -6.699 1 98.5 106 VAL A CA 1
ATOM 797 C C . VAL A 1 106 ? -8.086 -4.949 -5.262 1 98.5 106 VAL A C 1
ATOM 799 O O . VAL A 1 106 ? -7.715 -5.875 -4.539 1 98.5 106 VAL A O 1
ATOM 802 N N . ARG A 1 107 ? -8.945 -4.07 -4.91 1 97.56 107 ARG A N 1
ATOM 803 C CA . ARG A 1 107 ? -9.602 -4.094 -3.605 1 97.56 107 ARG A CA 1
ATOM 804 C C . ARG A 1 107 ? -11.094 -3.811 -3.734 1 97.56 107 ARG A C 1
ATOM 806 O O . ARG A 1 107 ? -11.492 -2.822 -4.355 1 97.56 107 ARG A O 1
ATOM 813 N N . VAL A 1 108 ? -11.875 -4.715 -3.176 1 97.06 108 VAL A N 1
ATOM 814 C CA . VAL A 1 108 ? -13.328 -4.645 -3.293 1 97.06 108 VAL A CA 1
ATOM 815 C C . VAL A 1 108 ? -13.977 -5.039 -1.966 1 97.06 108 VAL A C 1
ATOM 817 O O . VAL A 1 108 ? -13.281 -5.371 -1.005 1 97.06 108 VAL A O 1
ATOM 820 N N . GLY A 1 109 ? -15.297 -4.98 -1.944 1 95.88 109 GLY A N 1
ATOM 821 C CA . GLY A 1 109 ? -16.016 -5.199 -0.699 1 95.88 109 GLY A CA 1
ATOM 822 C C . GLY A 1 109 ? -16.109 -6.664 -0.318 1 95.88 109 GLY A C 1
ATOM 823 O O . GLY A 1 109 ? -15.992 -7.016 0.857 1 95.88 109 GLY A O 1
ATOM 824 N N . ASP A 1 110 ? -16.344 -7.465 -1.277 1 96 110 ASP A N 1
ATOM 825 C CA . ASP A 1 110 ? -16.578 -8.891 -1.036 1 96 110 ASP A CA 1
ATOM 826 C C . ASP A 1 110 ? -16.281 -9.711 -2.287 1 96 110 ASP A C 1
ATOM 828 O O . ASP A 1 110 ? -15.812 -9.172 -3.295 1 96 110 ASP A O 1
ATOM 832 N N . VAL A 1 111 ? -16.562 -10.961 -2.145 1 97.12 111 VAL A N 1
ATOM 833 C CA . VAL A 1 111 ? -16.219 -11.883 -3.223 1 97.12 111 VAL A CA 1
ATOM 834 C C . VAL A 1 111 ? -17.094 -11.609 -4.441 1 97.12 111 VAL A C 1
ATOM 836 O O . VAL A 1 111 ? -16.641 -11.727 -5.582 1 97.12 111 VAL A O 1
ATOM 839 N N . ASP A 1 112 ? -18.344 -11.25 -4.223 1 97.62 112 ASP A N 1
ATOM 840 C CA . ASP A 1 112 ? -19.203 -10.875 -5.336 1 97.62 112 ASP A CA 1
ATOM 841 C C . ASP A 1 112 ? -18.625 -9.711 -6.125 1 97.62 112 ASP A C 1
ATOM 843 O O . ASP A 1 112 ? -18.672 -9.703 -7.355 1 97.62 112 ASP A O 1
ATOM 847 N N . GLY A 1 113 ? -18.188 -8.688 -5.41 1 96.94 113 GLY A N 1
ATOM 848 C CA . GLY A 1 113 ? -17.516 -7.578 -6.055 1 96.94 113 GLY A CA 1
ATOM 849 C C . GLY A 1 113 ? -16.297 -8 -6.859 1 96.94 113 GLY A C 1
ATOM 850 O O . GLY A 1 113 ? -16.062 -7.48 -7.949 1 96.94 113 GLY A O 1
ATOM 851 N N . LEU A 1 114 ? -15.539 -8.977 -6.332 1 98.06 114 LEU A N 1
ATOM 852 C CA . LEU A 1 114 ? -14.367 -9.484 -7.043 1 98.06 114 LEU A CA 1
ATOM 853 C C . LEU A 1 114 ? -14.781 -10.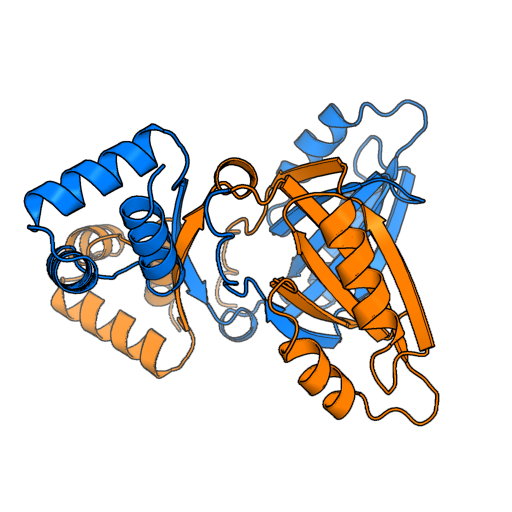195 -8.328 1 98.06 114 LEU A C 1
ATOM 855 O O . LEU A 1 114 ? -14.164 -9.984 -9.383 1 98.06 114 LEU A O 1
ATOM 859 N N . GLU A 1 115 ? -15.781 -10.984 -8.211 1 98.38 115 GLU A N 1
ATOM 860 C CA . GLU A 1 115 ? -16.281 -11.672 -9.398 1 98.38 115 GLU A CA 1
ATOM 861 C C . GLU A 1 115 ? -16.703 -10.68 -10.477 1 98.38 115 GLU A C 1
ATOM 863 O O . GLU A 1 115 ? -16.391 -10.859 -11.656 1 98.38 115 GLU A O 1
ATOM 868 N N . ARG A 1 116 ? -17.391 -9.648 -10.102 1 98 116 ARG A N 1
ATOM 869 C CA . ARG A 1 116 ? -17.797 -8.617 -11.047 1 98 116 ARG A CA 1
ATOM 870 C C . ARG A 1 116 ? -16.578 -7.961 -11.695 1 98 116 ARG A C 1
ATOM 872 O O . ARG A 1 116 ? -16.578 -7.707 -12.906 1 98 116 ARG A O 1
ATOM 879 N N . THR A 1 117 ? -15.641 -7.645 -10.891 1 98 117 THR A N 1
ATOM 880 C CA . THR A 1 117 ? -14.43 -7.023 -11.406 1 98 117 THR A CA 1
ATOM 881 C C . THR A 1 117 ? -13.75 -7.93 -12.43 1 98 117 THR A C 1
ATOM 883 O O . THR A 1 117 ? -13.32 -7.465 -13.484 1 98 117 THR A O 1
ATOM 886 N N . ILE A 1 118 ? -13.609 -9.25 -12.109 1 98.12 118 ILE A N 1
ATOM 887 C CA . ILE A 1 118 ? -12.977 -10.211 -13 1 98.12 118 ILE A CA 1
ATOM 888 C C . ILE A 1 118 ? -13.742 -10.281 -14.32 1 98.12 118 ILE A C 1
ATOM 890 O O . ILE A 1 118 ? -13.133 -10.305 -15.398 1 98.12 118 ILE A O 1
ATOM 894 N N . ARG A 1 119 ? -15.055 -10.273 -14.281 1 98.12 119 ARG A N 1
ATOM 895 C CA . ARG A 1 119 ? -15.883 -10.305 -15.484 1 98.12 119 ARG A CA 1
ATOM 896 C C . ARG A 1 119 ? -15.656 -9.062 -16.344 1 98.12 119 ARG A C 1
ATOM 898 O O . ARG A 1 119 ? -15.547 -9.148 -17.562 1 98.12 119 ARG A O 1
ATOM 905 N N . ARG A 1 120 ? -15.578 -7.938 -15.711 1 98.06 120 ARG A N 1
ATOM 906 C CA . ARG A 1 120 ? -15.336 -6.691 -16.438 1 98.06 120 ARG A CA 1
ATOM 907 C C . ARG A 1 120 ? -13.969 -6.699 -17.094 1 98.06 120 ARG A C 1
ATOM 909 O O . ARG A 1 120 ? -13.82 -6.266 -18.234 1 98.06 120 ARG A O 1
ATOM 916 N N . LEU A 1 121 ? -12.992 -7.188 -16.375 1 98.19 121 LEU A N 1
ATOM 917 C CA . LEU A 1 121 ? -11.641 -7.277 -16.922 1 98.19 121 LEU A CA 1
ATOM 918 C C . LEU A 1 121 ? -11.602 -8.195 -18.141 1 98.19 121 LEU A C 1
ATOM 920 O O . LEU A 1 121 ? -11.023 -7.848 -19.172 1 98.19 121 LEU A O 1
ATOM 924 N N . SER A 1 122 ? -12.242 -9.328 -18.016 1 97.12 122 SER A N 1
ATOM 925 C CA . SER A 1 122 ? -12.281 -10.297 -19.094 1 97.12 122 SER A CA 1
ATOM 926 C C . SER A 1 122 ? -12.992 -9.734 -20.312 1 97.12 122 SER A C 1
ATOM 928 O O . SER A 1 122 ? -12.695 -10.125 -21.453 1 97.12 122 SER A O 1
ATOM 930 N N . GLY A 1 123 ? -13.859 -8.789 -20.094 1 96.62 123 GLY A N 1
ATOM 931 C CA . GLY A 1 123 ? -14.609 -8.172 -21.188 1 96.62 123 GLY A CA 1
ATOM 932 C C . GLY A 1 123 ? -13.922 -6.961 -21.766 1 96.62 123 GLY A C 1
ATOM 933 O O . GLY A 1 123 ? -14.391 -6.391 -22.766 1 96.62 123 GLY A O 1
ATOM 934 N N . THR A 1 124 ? -12.938 -6.531 -21.203 1 96.94 124 THR A N 1
ATOM 935 C CA . THR A 1 124 ? -12.195 -5.367 -21.688 1 96.94 124 THR A CA 1
ATOM 936 C C . THR A 1 124 ? -11.5 -5.672 -23 1 96.94 124 THR A C 1
ATOM 938 O O . THR A 1 124 ? -10.797 -6.672 -23.125 1 96.94 124 THR A O 1
ATOM 941 N N . LYS A 1 125 ? -11.633 -4.797 -24 1 96.81 125 LYS A N 1
ATOM 942 C CA . LYS A 1 125 ? -10.992 -4.977 -25.312 1 96.81 125 LYS A CA 1
ATOM 943 C C . LYS A 1 125 ? -9.477 -5.078 -25.156 1 96.81 125 LYS A C 1
ATOM 945 O O . LYS A 1 125 ? -8.852 -4.23 -24.516 1 96.81 125 LYS A O 1
ATOM 950 N N . GLY A 1 126 ? -8.906 -6.105 -25.734 1 97.19 126 GLY A N 1
ATOM 951 C CA . GLY A 1 126 ? -7.465 -6.293 -25.703 1 97.19 126 GLY A CA 1
ATOM 952 C C . GLY A 1 126 ? -7.016 -7.281 -24.641 1 97.19 126 GLY A C 1
ATOM 953 O O . GLY A 1 126 ? -5.875 -7.75 -24.656 1 97.19 126 GLY A O 1
ATOM 954 N N . VAL A 1 127 ? -7.895 -7.617 -23.719 1 97.56 127 VAL A N 1
ATOM 955 C CA . VAL A 1 127 ? -7.582 -8.594 -22.672 1 97.56 127 VAL A CA 1
ATOM 956 C C . VAL A 1 127 ? -7.926 -10 -23.172 1 97.56 127 VAL A C 1
ATOM 958 O O . VAL A 1 127 ? -9.047 -10.25 -23.609 1 97.56 127 VAL A O 1
ATOM 961 N N . SER A 1 128 ? -6.949 -10.812 -23.109 1 97.62 128 SER A N 1
ATOM 962 C CA . SER A 1 128 ? -7.16 -12.172 -23.578 1 97.62 128 SER A CA 1
ATOM 963 C C . SER A 1 128 ? -7.445 -13.125 -22.422 1 97.62 128 SER A C 1
ATOM 965 O O . SER A 1 128 ? -8.234 -14.062 -22.562 1 97.62 128 SER A O 1
ATOM 967 N N . ARG A 1 129 ? -6.781 -12.914 -21.297 1 97.12 129 ARG A N 1
ATOM 968 C CA . ARG A 1 129 ? -6.914 -13.805 -20.156 1 97.12 129 ARG A CA 1
ATOM 969 C C . ARG A 1 129 ? -6.602 -13.078 -18.844 1 97.12 129 ARG A C 1
ATOM 971 O O . ARG A 1 129 ? -5.809 -12.133 -18.828 1 97.12 129 ARG A O 1
ATOM 978 N N . THR A 1 130 ? -7.242 -13.539 -17.828 1 97.19 130 THR A N 1
ATOM 979 C CA . THR A 1 130 ? -6.953 -13.07 -16.484 1 97.19 130 THR A CA 1
ATOM 980 C C . THR A 1 130 ? -6.617 -14.234 -15.562 1 97.19 130 THR A C 1
ATOM 982 O O . THR A 1 130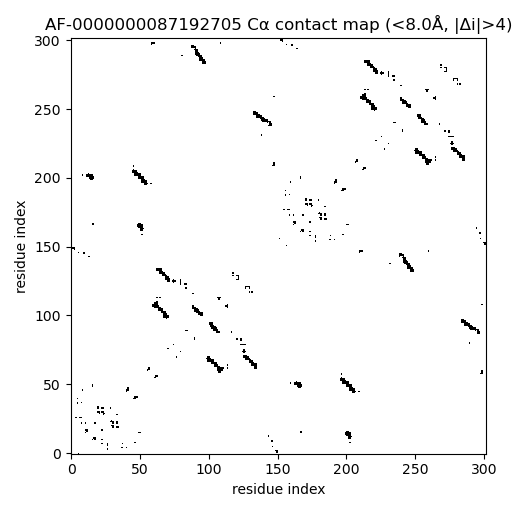 ? -7.156 -15.336 -15.727 1 97.19 130 THR A O 1
ATOM 985 N N . ARG A 1 131 ? -5.742 -14.031 -14.656 1 96.69 131 ARG A N 1
ATOM 986 C CA . ARG A 1 131 ? -5.414 -14.953 -13.578 1 96.69 131 ARG A CA 1
ATOM 987 C C . ARG A 1 131 ? -5.496 -14.266 -12.219 1 96.69 131 ARG A C 1
ATOM 989 O O . ARG A 1 131 ? -4.719 -13.352 -11.938 1 96.69 131 ARG A O 1
ATOM 996 N N . THR A 1 132 ? -6.355 -14.828 -11.375 1 97.62 132 THR A N 1
ATOM 997 C CA . THR A 1 132 ? -6.645 -14.148 -10.117 1 97.62 132 THR A CA 1
ATOM 998 C C . THR A 1 132 ? -6.039 -14.906 -8.938 1 97.62 132 THR A C 1
ATOM 1000 O O . THR A 1 132 ? -6.215 -16.125 -8.82 1 97.62 132 THR A O 1
ATOM 1003 N N . THR A 1 133 ? -5.344 -14.219 -8.086 1 98 133 THR A N 1
ATOM 1004 C CA . THR A 1 133 ? -4.844 -14.719 -6.812 1 98 133 THR A CA 1
ATOM 1005 C C . THR A 1 133 ? -5.434 -13.922 -5.648 1 98 133 THR A C 1
ATOM 1007 O O . THR A 1 133 ? -5.191 -12.719 -5.527 1 98 133 THR A O 1
ATOM 1010 N N . ILE A 1 134 ? -6.137 -14.625 -4.793 1 98.12 134 ILE A N 1
ATOM 1011 C CA . ILE A 1 134 ? -6.75 -13.953 -3.65 1 98.12 134 ILE A CA 1
ATOM 1012 C C . ILE A 1 134 ? -5.715 -13.758 -2.547 1 98.12 134 ILE A C 1
ATOM 1014 O O . ILE A 1 134 ? -4.922 -14.656 -2.264 1 98.12 134 ILE A O 1
ATOM 1018 N N . VAL A 1 135 ? -5.684 -12.594 -1.933 1 98.44 135 VAL A N 1
ATOM 1019 C CA . VAL A 1 135 ? -4.867 -12.305 -0.758 1 98.44 135 VAL A CA 1
ATOM 1020 C C . VAL A 1 135 ? -5.59 -12.773 0.502 1 98.44 135 VAL A C 1
ATOM 1022 O O . VAL A 1 135 ? -6.656 -12.258 0.841 1 98.44 135 VAL A O 1
ATOM 1025 N N . LEU A 1 136 ? -4.961 -13.734 1.111 1 97.31 136 LEU A N 1
ATOM 1026 C CA . LEU A 1 136 ? -5.562 -14.258 2.334 1 97.31 136 LEU A CA 1
ATOM 1027 C C . LEU A 1 136 ? -5.355 -13.289 3.496 1 97.31 136 LEU A C 1
ATOM 1029 O O . LEU A 1 136 ? -6.246 -13.117 4.332 1 97.31 136 LEU A O 1
ATOM 1033 N N . SER A 1 137 ? -4.203 -12.695 3.572 1 96.44 137 SER A N 1
ATOM 1034 C CA . SER A 1 137 ? -3.941 -11.648 4.551 1 96.44 137 SER A CA 1
ATOM 1035 C C . SER A 1 137 ? -2.836 -10.711 4.078 1 96.44 137 SER A C 1
ATOM 1037 O O . SER A 1 137 ? -1.893 -11.141 3.41 1 96.44 137 SER A O 1
ATOM 1039 N N . THR A 1 138 ? -3.045 -9.484 4.395 1 97 138 THR A N 1
ATOM 1040 C CA . THR A 1 138 ? -2.01 -8.477 4.188 1 97 138 THR A CA 1
ATOM 1041 C C . THR A 1 138 ? -1.119 -8.359 5.418 1 97 138 THR A C 1
ATOM 1043 O O . THR A 1 138 ? -1.555 -7.863 6.461 1 97 138 THR A O 1
ATOM 1046 N N . LYS A 1 139 ? 0.121 -8.805 5.25 1 97.25 139 LYS A N 1
ATOM 1047 C CA . LYS A 1 139 ? 1.035 -8.672 6.379 1 97.25 139 LYS A CA 1
ATOM 1048 C C . LYS A 1 139 ? 1.447 -7.211 6.578 1 97.25 139 LYS A C 1
ATOM 1050 O O . LYS A 1 139 ? 1.376 -6.688 7.691 1 97.25 139 LYS A O 1
ATOM 1055 N N . TRP A 1 140 ? 1.889 -6.527 5.504 1 96.19 140 TRP A N 1
ATOM 1056 C CA . TRP A 1 140 ? 2.055 -5.078 5.477 1 96.19 140 TRP A CA 1
ATOM 1057 C C . TRP A 1 140 ? 2.055 -4.559 4.043 1 96.19 140 TRP A C 1
ATOM 1059 O O . TRP A 1 140 ? 2.266 -5.32 3.1 1 96.19 140 TRP A O 1
ATOM 1069 N N . GLU A 1 141 ? 1.741 -3.264 3.963 1 95.75 141 GLU A N 1
ATOM 1070 C CA . GLU A 1 141 ? 1.771 -2.564 2.682 1 95.75 141 GLU A CA 1
ATOM 1071 C C . GLU A 1 141 ? 2.402 -1.182 2.822 1 95.75 141 GLU A C 1
ATOM 1073 O O . GLU A 1 141 ? 2.34 -0.57 3.891 1 95.75 141 GLU A O 1
ATOM 1078 N N . ASN A 1 142 ? 2.996 -0.753 1.692 1 94.19 142 ASN A N 1
ATOM 1079 C CA . ASN A 1 142 ? 3.525 0.604 1.596 1 94.19 142 ASN A CA 1
ATOM 1080 C C . ASN A 1 142 ? 4.516 0.9 2.719 1 94.19 142 ASN A C 1
ATOM 1082 O O . ASN A 1 142 ? 4.492 1.985 3.301 1 94.19 142 ASN A O 1
ATOM 1086 N N . ARG A 1 143 ? 5.336 -0.098 3.039 1 94.69 143 ARG A N 1
ATOM 1087 C CA . ARG A 1 143 ? 6.352 0.101 4.066 1 94.69 143 ARG A CA 1
ATOM 1088 C C . ARG A 1 143 ? 7.387 1.131 3.619 1 94.69 143 ARG A C 1
ATOM 1090 O O . ARG A 1 143 ? 7.793 1.145 2.457 1 94.69 143 ARG A O 1
ATOM 1097 N N . VAL A 1 144 ? 7.715 1.963 4.516 1 92.12 144 VAL A N 1
ATOM 1098 C CA . VAL A 1 144 ? 8.719 2.986 4.25 1 92.12 144 VAL A CA 1
ATOM 1099 C C . VAL A 1 144 ? 10.109 2.447 4.586 1 92.12 144 VAL A C 1
ATOM 1101 O O . VAL A 1 144 ? 10.469 2.32 5.758 1 92.12 144 VAL A O 1
ATOM 1104 N N . GLY A 1 145 ? 10.859 2.104 3.594 1 88.81 145 GLY A N 1
ATOM 1105 C CA . GLY A 1 145 ? 12.234 1.684 3.809 1 88.81 145 GLY A CA 1
ATOM 1106 C C . GLY A 1 145 ? 13.211 2.844 3.865 1 88.81 145 GLY A C 1
ATOM 1107 O O . GLY A 1 145 ? 12.844 3.986 3.576 1 88.81 145 GLY A O 1
ATOM 1108 N N . GLU A 1 146 ? 14.391 2.523 4.16 1 87.25 146 GLU A N 1
ATOM 1109 C CA . GLU A 1 146 ? 15.43 3.549 4.215 1 87.25 146 GLU A CA 1
ATOM 1110 C C . GLU A 1 146 ? 15.836 3.996 2.816 1 87.25 146 GLU A C 1
ATOM 1112 O O . GLU A 1 146 ? 15.938 3.176 1.9 1 87.25 146 GLU A O 1
ATOM 1117 N N . LEU A 1 147 ? 16.031 5.262 2.699 1 88.56 147 LEU A N 1
ATOM 1118 C CA . LEU A 1 147 ? 16.516 5.785 1.424 1 88.56 147 LEU A CA 1
ATOM 1119 C C . LEU A 1 147 ? 18.016 5.543 1.261 1 88.56 147 LEU A C 1
ATOM 1121 O O . LEU A 1 147 ? 18.766 5.664 2.223 1 88.56 147 LEU A O 1
ATOM 1125 N N . PRO A 1 148 ? 18.344 5.129 0.036 1 82.25 148 PRO A N 1
ATOM 1126 C CA . PRO A 1 148 ? 19.766 4.953 -0.208 1 82.25 148 PRO A CA 1
ATOM 1127 C C . PRO A 1 148 ? 20.562 6.238 0.009 1 82.25 148 PRO A C 1
ATOM 1129 O O . PRO A 1 148 ? 20.062 7.336 -0.25 1 82.25 148 PRO A O 1
ATOM 1132 N N . GLU A 1 149 ? 21.688 6.027 0.66 1 71.44 149 GLU A N 1
ATOM 1133 C CA . GLU A 1 149 ? 22.578 7.176 0.846 1 71.44 149 GLU A CA 1
ATOM 1134 C C . GLU A 1 149 ? 23.109 7.68 -0.489 1 71.44 149 GLU A C 1
ATOM 1136 O O . GLU A 1 149 ? 23.266 6.902 -1.433 1 71.44 149 GLU A O 1
ATOM 1141 N N . ASP A 1 150 ? 22.984 8.914 -0.881 1 60.41 150 ASP A N 1
ATOM 1142 C CA . ASP A 1 150 ? 23.625 9.477 -2.072 1 60.41 150 ASP A CA 1
ATOM 1143 C C . ASP A 1 150 ? 24.984 8.844 -2.307 1 60.41 150 ASP A C 1
ATOM 1145 O O . ASP A 1 150 ? 25.766 8.664 -1.365 1 60.41 150 ASP A O 1
ATOM 1149 N N . ILE A 1 151 ? 25.047 7.918 -3.322 1 42.44 151 ILE A N 1
ATOM 1150 C CA . ILE A 1 151 ? 26.422 7.73 -3.74 1 42.44 151 ILE A CA 1
ATOM 1151 C C . ILE A 1 151 ? 26.969 9.023 -4.352 1 42.44 151 ILE A C 1
ATOM 1153 O O . ILE A 1 151 ? 26.312 9.625 -5.207 1 42.44 151 ILE A O 1
ATOM 1157 N N . MET B 1 1 ? -19.75 4.285 11.305 1 88.44 1 MET B N 1
ATOM 1158 C CA . MET B 1 1 ? -19.219 5.355 10.469 1 88.44 1 MET B CA 1
ATOM 1159 C C . MET B 1 1 ? -20.297 5.93 9.555 1 88.44 1 MET B C 1
ATOM 1161 O O . MET B 1 1 ? -20.969 5.184 8.852 1 88.44 1 MET B O 1
ATOM 1165 N N . ASP B 1 2 ? -20.516 7.102 9.625 1 92.19 2 ASP B N 1
ATOM 1166 C CA . ASP B 1 2 ? -21.578 7.715 8.836 1 92.19 2 ASP B CA 1
ATOM 1167 C C . ASP B 1 2 ? -21.016 8.375 7.582 1 92.19 2 ASP B C 1
ATOM 1169 O O . ASP B 1 2 ? -19.844 8.211 7.254 1 92.19 2 ASP B O 1
ATOM 1173 N N . ALA B 1 3 ? -21.922 9.055 6.855 1 93.25 3 ALA B N 1
ATOM 1174 C CA . ALA B 1 3 ? -21.594 9.648 5.566 1 93.25 3 ALA B CA 1
ATOM 1175 C C . ALA B 1 3 ? -20.516 10.727 5.723 1 93.25 3 ALA B C 1
ATOM 1177 O O . ALA B 1 3 ? -19.656 10.883 4.855 1 93.25 3 ALA B O 1
ATOM 1178 N N . VAL B 1 4 ? -20.609 11.406 6.785 1 95.12 4 VAL B N 1
ATOM 1179 C CA . VAL B 1 4 ? -19.656 12.477 7.035 1 95.12 4 VAL B CA 1
ATOM 1180 C C . VAL B 1 4 ? -18.266 11.891 7.246 1 95.12 4 VAL B C 1
ATOM 1182 O O . VAL B 1 4 ? -17.281 12.391 6.688 1 95.12 4 VAL B O 1
ATOM 1185 N N . ASP B 1 5 ? -18.203 10.867 8.094 1 95.81 5 ASP B N 1
ATOM 1186 C CA . ASP B 1 5 ? -16.938 10.188 8.312 1 95.81 5 ASP B CA 1
ATOM 1187 C C . ASP B 1 5 ? -16.312 9.742 6.988 1 95.81 5 ASP B C 1
ATOM 1189 O O . ASP B 1 5 ? -15.117 9.938 6.762 1 95.81 5 ASP B O 1
ATOM 1193 N N . ARG B 1 6 ? -17.109 9.203 6.156 1 95.12 6 ARG B N 1
ATOM 1194 C CA . ARG B 1 6 ? -16.625 8.695 4.875 1 95.12 6 ARG B CA 1
ATOM 1195 C C . ARG B 1 6 ? -16.109 9.828 3.994 1 95.12 6 ARG B C 1
ATOM 1197 O O . ARG B 1 6 ? -15.117 9.672 3.291 1 95.12 6 ARG B O 1
ATOM 1204 N N . GLN B 1 7 ? -16.812 10.852 3.99 1 95.69 7 GLN B N 1
ATOM 1205 C CA . GLN B 1 7 ? -16.375 12.008 3.213 1 95.69 7 GLN B CA 1
ATOM 1206 C C . GLN B 1 7 ? -15.039 12.539 3.713 1 95.69 7 GLN B C 1
ATOM 1208 O O . GLN B 1 7 ? -14.172 12.906 2.914 1 95.69 7 GLN B O 1
ATOM 1213 N N . LEU B 1 8 ? -14.938 12.617 5 1 97 8 LEU B N 1
ATOM 1214 C CA . LEU B 1 8 ? -13.688 13.086 5.602 1 97 8 LEU B CA 1
ATOM 1215 C C . LEU B 1 8 ? -12.531 12.156 5.242 1 97 8 LEU B C 1
ATOM 1217 O O . LEU B 1 8 ? -11.453 12.625 4.879 1 97 8 LEU B O 1
ATOM 1221 N N . ILE B 1 9 ? -12.797 10.891 5.34 1 97.19 9 ILE B N 1
ATOM 1222 C CA . ILE B 1 9 ? -11.766 9.906 5.027 1 97.19 9 ILE B CA 1
ATOM 1223 C C . ILE B 1 9 ? -11.352 10.039 3.562 1 97.19 9 ILE B C 1
ATOM 1225 O O . ILE B 1 9 ? -10.156 10.062 3.25 1 97.19 9 ILE B O 1
ATOM 1229 N N . GLN B 1 10 ? -12.383 10.141 2.732 1 96 10 GLN B N 1
ATOM 1230 C CA . GLN B 1 10 ? -12.102 10.266 1.308 1 96 10 GLN B CA 1
ATOM 1231 C C . GLN B 1 10 ? -11.258 11.508 1.025 1 96 10 GLN B C 1
ATOM 1233 O O . GLN B 1 10 ? -10.297 11.453 0.255 1 96 10 GLN B O 1
ATOM 1238 N N . ALA B 1 11 ? -11.586 12.602 1.571 1 96.88 11 ALA B N 1
ATOM 1239 C CA . ALA B 1 11 ? -10.859 13.852 1.386 1 96.88 11 ALA B CA 1
ATOM 1240 C C . ALA B 1 11 ? -9.414 13.727 1.853 1 96.88 11 ALA B C 1
ATOM 1242 O O . ALA B 1 11 ? -8.492 14.195 1.179 1 96.88 11 ALA B O 1
ATOM 1243 N N . LEU B 1 12 ? -9.195 13.047 2.965 1 97.56 12 LEU B N 1
ATOM 1244 C CA . LEU B 1 12 ? -7.863 12.906 3.537 1 97.56 12 LEU B CA 1
ATOM 1245 C C . LEU B 1 12 ? -7.023 11.922 2.734 1 97.56 12 LEU B C 1
ATOM 1247 O O . LEU B 1 12 ? -5.801 12.062 2.648 1 97.56 12 LEU B O 1
ATOM 1251 N N . ARG B 1 13 ? -7.656 10.922 2.156 1 96.75 13 ARG B N 1
ATOM 1252 C CA . ARG B 1 13 ? -6.953 10 1.278 1 96.75 13 ARG B CA 1
ATOM 1253 C C . ARG B 1 13 ? -6.465 10.703 0.017 1 96.75 13 ARG B C 1
ATOM 1255 O O . ARG B 1 13 ? -5.418 10.344 -0.533 1 96.75 13 ARG B O 1
ATOM 1262 N N . GLU B 1 14 ? -7.23 11.672 -0.379 1 95.56 14 GLU B N 1
ATOM 1263 C CA . GLU B 1 14 ? -6.859 12.445 -1.563 1 95.56 14 GLU B CA 1
ATOM 1264 C C . GLU B 1 14 ? -5.82 13.508 -1.228 1 95.56 14 GLU B C 1
ATOM 1266 O O . GLU B 1 14 ? -4.93 13.789 -2.033 1 95.56 14 GLU B O 1
ATOM 1271 N N . ASN B 1 15 ? -5.984 14.078 -0.111 1 96.75 15 ASN B N 1
ATOM 1272 C CA . ASN B 1 15 ? -5.055 15.07 0.41 1 96.75 15 ASN B CA 1
ATOM 1273 C C . ASN B 1 15 ? -4.852 14.922 1.915 1 96.75 15 ASN B C 1
ATOM 1275 O O . ASN B 1 15 ? -5.566 15.539 2.707 1 96.75 15 ASN B O 1
ATOM 1279 N N . GLY B 1 16 ? -3.754 14.312 2.248 1 97 16 GLY B N 1
ATOM 1280 C CA . GLY B 1 16 ? -3.465 14 3.639 1 97 16 GLY B CA 1
ATOM 1281 C C . GLY B 1 16 ? -3.094 15.219 4.461 1 97 16 GLY B C 1
ATOM 1282 O O . GLY B 1 16 ? -2.994 15.141 5.688 1 97 16 GLY B O 1
ATOM 1283 N N . ARG B 1 17 ? -2.887 16.344 3.793 1 95.69 17 ARG B N 1
ATOM 1284 C CA . ARG B 1 17 ? -2.521 17.562 4.508 1 95.69 17 ARG B CA 1
ATOM 1285 C C . ARG B 1 17 ? -3.662 18.578 4.484 1 95.69 17 ARG B C 1
ATOM 1287 O O . ARG B 1 17 ? -3.475 19.734 4.855 1 95.69 17 ARG B O 1
ATOM 1294 N N . ALA B 1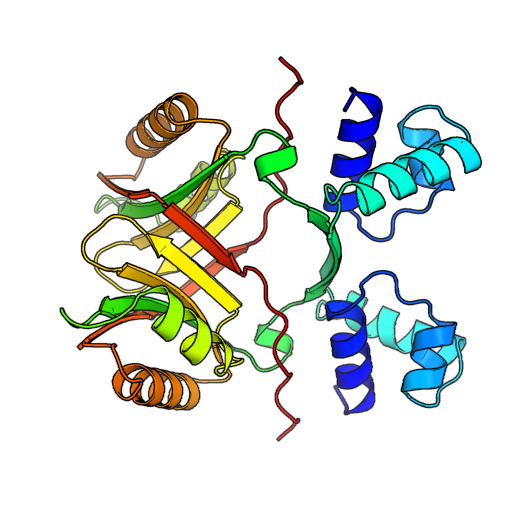 18 ? -4.84 18.125 4.043 1 95.56 18 ALA B N 1
ATOM 1295 C CA . ALA B 1 18 ? -5.988 19.016 4.082 1 95.56 18 ALA B CA 1
ATOM 1296 C C . ALA B 1 18 ? -6.188 19.594 5.484 1 95.56 18 ALA B C 1
ATOM 1298 O O . ALA B 1 18 ? -6.086 18.875 6.477 1 95.56 18 ALA B O 1
ATOM 1299 N N . SER B 1 19 ? -6.445 20.891 5.523 1 93.62 19 SER B N 1
ATOM 1300 C CA . SER B 1 19 ? -6.645 21.531 6.816 1 93.62 19 SER B CA 1
ATOM 1301 C C . SER B 1 19 ? -8.016 21.219 7.391 1 93.62 19 SER B C 1
ATOM 1303 O O . SER B 1 19 ? -8.953 20.891 6.648 1 93.62 19 SER B O 1
ATOM 1305 N N . TYR B 1 20 ? -8.047 21.359 8.68 1 92 20 TYR B N 1
ATOM 1306 C CA . TYR B 1 20 ? -9.328 21.141 9.32 1 92 20 TYR B CA 1
ATOM 1307 C C . TYR B 1 20 ? -10.367 22.156 8.852 1 92 20 TYR B C 1
ATOM 1309 O O . TYR B 1 20 ? -11.555 21.828 8.75 1 92 20 TYR B O 1
ATOM 1317 N N . ALA B 1 21 ? -9.938 23.328 8.57 1 93.62 21 ALA B N 1
ATOM 1318 C CA . ALA B 1 21 ? -10.828 24.359 8.031 1 93.62 21 ALA B CA 1
ATOM 1319 C C . ALA B 1 21 ? -11.367 23.953 6.664 1 93.62 21 ALA B C 1
ATOM 1321 O O . ALA B 1 21 ? -12.57 24.078 6.398 1 93.62 21 ALA B O 1
ATOM 1322 N N . GLU B 1 22 ? -10.523 23.5 5.785 1 95.31 22 GLU B N 1
ATOM 1323 C CA . GLU B 1 22 ? -10.922 23.031 4.465 1 95.31 22 GLU B CA 1
ATOM 1324 C C . GLU B 1 22 ? -11.875 21.844 4.566 1 95.31 22 GLU B C 1
ATOM 1326 O O . GLU B 1 22 ? -12.883 21.781 3.854 1 95.31 22 GLU B O 1
ATOM 1331 N N . LEU B 1 23 ? -11.578 20.922 5.477 1 97.19 23 LEU B N 1
ATOM 1332 C CA . LEU B 1 23 ? -12.414 19.75 5.672 1 97.19 23 LEU B CA 1
ATOM 1333 C C . LEU B 1 23 ? -13.781 20.141 6.215 1 97.19 23 LEU B C 1
ATOM 1335 O O . LEU B 1 23 ? -14.797 19.562 5.82 1 97.19 23 LEU B O 1
ATOM 1339 N N . GLY B 1 24 ? -13.734 21.078 7.129 1 97.06 24 GLY B N 1
ATOM 1340 C CA . GLY B 1 24 ? -15 21.578 7.648 1 97.06 24 GLY B CA 1
ATOM 1341 C C . GLY B 1 24 ? -15.898 22.156 6.57 1 97.06 24 GLY B C 1
ATOM 1342 O O . GLY B 1 24 ? -17.109 21.891 6.555 1 97.06 24 GLY B O 1
ATOM 1343 N N . ARG B 1 25 ? -15.391 22.969 5.691 1 96.5 25 ARG B N 1
ATOM 1344 C CA . ARG B 1 25 ? -16.141 23.547 4.578 1 96.5 25 ARG B CA 1
ATOM 1345 C C . ARG B 1 25 ? -16.703 22.453 3.684 1 96.5 25 ARG B C 1
ATOM 1347 O O . ARG B 1 25 ? -17.844 22.547 3.203 1 96.5 25 ARG B O 1
ATOM 1354 N N . LEU B 1 26 ? -15.953 21.438 3.516 1 95.25 26 LEU B 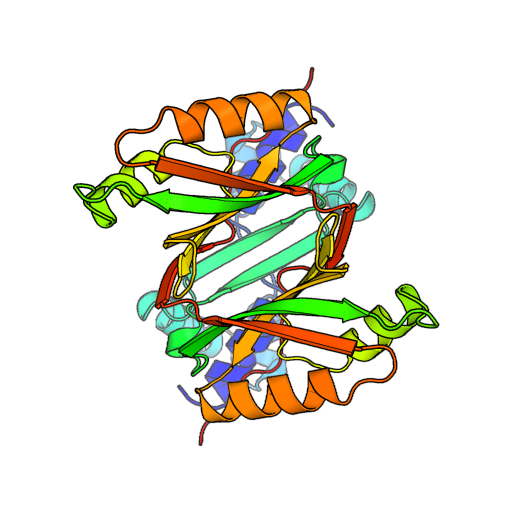N 1
ATOM 1355 C CA . LEU B 1 26 ? -16.344 20.328 2.637 1 95.25 26 LEU B CA 1
ATOM 1356 C C . LEU B 1 26 ? -17.578 19.609 3.174 1 95.25 26 LEU B C 1
ATOM 1358 O O . LEU B 1 26 ? -18.453 19.219 2.402 1 95.25 26 LEU B O 1
ATOM 1362 N N . VAL B 1 27 ? -17.672 19.422 4.484 1 96 27 VAL B N 1
ATOM 1363 C CA . VAL B 1 27 ? -18.703 18.547 5.02 1 96 27 VAL B CA 1
ATOM 1364 C C . VAL B 1 27 ? -19.734 19.375 5.781 1 96 27 VAL B C 1
ATOM 1366 O O . VAL B 1 27 ? -20.688 18.828 6.34 1 96 27 VAL B O 1
ATOM 1369 N N . GLY B 1 28 ? -19.516 20.625 5.898 1 96.56 28 GLY B N 1
ATOM 1370 C CA . GLY B 1 28 ? -20.469 21.5 6.555 1 96.56 28 GLY B CA 1
ATOM 1371 C C . GLY B 1 28 ? -20.391 21.438 8.07 1 96.56 28 GLY B C 1
ATOM 1372 O O . GLY B 1 28 ? -21.422 21.422 8.742 1 96.56 28 GLY B O 1
ATOM 1373 N N . LEU B 1 29 ? -19.281 21.281 8.602 1 96.5 29 LEU B N 1
ATOM 1374 C CA . LEU B 1 29 ? -19.062 21.234 10.047 1 96.5 29 LEU B CA 1
ATOM 1375 C C . LEU B 1 29 ? -18.031 22.266 10.477 1 96.5 29 LEU B C 1
ATOM 1377 O O . LEU B 1 29 ? -17.297 22.797 9.648 1 96.5 29 LEU B O 1
ATOM 1381 N N . SER B 1 30 ? -18.062 22.5 11.82 1 93.69 30 SER B N 1
ATOM 1382 C CA . SER B 1 30 ? -17.047 23.391 12.383 1 93.69 30 SER B CA 1
ATOM 1383 C C . SER B 1 30 ? -15.695 22.688 12.477 1 93.69 30 SER B C 1
ATOM 1385 O O . SER B 1 30 ? -15.625 21.469 12.461 1 93.69 30 SER B O 1
ATOM 1387 N N . GLY B 1 31 ? -14.633 23.484 12.625 1 90.94 31 GLY B N 1
ATOM 1388 C CA . GLY B 1 31 ? -13.289 22.969 12.805 1 90.94 31 GLY B CA 1
ATOM 1389 C C . GLY B 1 31 ? -13.18 22 13.969 1 90.94 31 GLY B C 1
ATOM 1390 O O . GLY B 1 31 ? -12.719 20.875 13.805 1 90.94 31 GLY B O 1
ATOM 1391 N N . PRO B 1 32 ? -13.656 22.391 15.125 1 93.56 32 PRO B N 1
ATOM 1392 C CA . PRO B 1 32 ? -13.602 21.516 16.297 1 93.56 32 PRO B CA 1
ATOM 1393 C C . PRO B 1 32 ? -14.375 20.203 16.078 1 93.56 32 PRO B C 1
ATOM 1395 O O . PRO B 1 32 ? -13.938 19.141 16.531 1 93.56 32 PRO B O 1
ATOM 1398 N N . SER B 1 33 ? -15.508 20.234 15.453 1 95.56 33 SER B N 1
ATOM 1399 C CA . SER B 1 33 ? -16.281 19.031 15.172 1 95.56 33 SER B CA 1
ATOM 1400 C C . SER B 1 33 ? -15.523 18.078 14.25 1 95.56 33 SER B C 1
ATOM 1402 O O . SER B 1 33 ? -15.531 16.859 14.453 1 95.56 33 SER B O 1
ATOM 1404 N N . VAL B 1 34 ? -14.914 18.688 13.258 1 97.06 34 VAL B N 1
ATOM 1405 C CA . VAL B 1 34 ? -14.102 17.891 12.336 1 97.06 34 VAL B CA 1
ATOM 1406 C C . VAL B 1 34 ? -12.93 17.266 13.094 1 97.06 34 VAL B C 1
ATOM 1408 O O . VAL B 1 34 ? -12.641 16.078 12.914 1 97.06 34 VAL B O 1
ATOM 1411 N N . THR B 1 35 ? -12.297 18.078 13.898 1 95.94 35 THR B N 1
ATOM 1412 C CA . THR B 1 35 ? -11.172 17.594 14.695 1 95.94 35 THR B CA 1
ATOM 1413 C C . THR B 1 35 ? -11.586 16.406 15.555 1 95.94 35 THR B C 1
ATOM 1415 O O . THR B 1 35 ? -10.883 15.391 15.617 1 95.94 35 THR B O 1
ATOM 1418 N N . ASP B 1 36 ? -12.688 16.484 16.156 1 97 36 ASP B N 1
ATOM 1419 C CA . ASP B 1 36 ? -13.195 15.414 17.016 1 97 36 ASP B CA 1
ATOM 1420 C C . ASP B 1 36 ? -13.445 14.141 16.203 1 97 36 ASP B C 1
ATOM 1422 O O . ASP B 1 36 ? -13.078 13.047 16.641 1 97 36 ASP B O 1
ATOM 1426 N N . ARG B 1 37 ? -14.016 14.289 15.125 1 97.44 37 ARG B N 1
ATOM 1427 C CA . ARG B 1 37 ? -14.32 13.141 14.281 1 97.44 37 ARG B CA 1
ATOM 1428 C C . ARG B 1 37 ? -13.047 12.461 13.805 1 97.44 37 ARG B C 1
ATOM 1430 O O . ARG B 1 37 ? -12.953 11.227 13.82 1 97.44 37 ARG B O 1
ATOM 1437 N N . ILE B 1 38 ? -12.109 13.219 13.367 1 97.31 38 ILE B N 1
ATOM 1438 C CA . ILE B 1 38 ? -10.859 12.672 12.859 1 97.31 38 ILE B CA 1
ATOM 1439 C C . ILE B 1 38 ? -10.117 11.953 13.984 1 97.31 38 ILE B C 1
ATOM 1441 O O . ILE B 1 38 ? -9.594 10.859 13.789 1 97.31 38 ILE B O 1
ATOM 1445 N N . ASN B 1 39 ? -10.109 12.578 15.141 1 97.44 39 ASN B N 1
ATOM 1446 C CA . ASN B 1 39 ? -9.484 11.938 16.297 1 97.44 39 ASN B CA 1
ATOM 1447 C C . ASN B 1 39 ? -10.125 10.586 16.609 1 97.44 39 ASN B C 1
ATOM 1449 O O . ASN B 1 39 ? -9.43 9.625 16.922 1 97.44 39 ASN B O 1
ATOM 1453 N N . ARG B 1 40 ? -11.352 10.547 16.516 1 97.56 40 ARG B N 1
ATOM 1454 C CA . ARG B 1 40 ? -12.062 9.305 16.766 1 97.56 40 ARG B CA 1
ATOM 1455 C C . ARG B 1 40 ? -11.711 8.25 15.727 1 97.56 40 ARG B C 1
ATOM 1457 O O . ARG B 1 40 ? -11.531 7.074 16.062 1 97.56 40 ARG B O 1
ATOM 1464 N N . LEU B 1 41 ? -11.688 8.672 14.508 1 97.88 41 LEU B N 1
ATOM 1465 C CA . LEU B 1 41 ? -11.336 7.766 13.422 1 97.88 41 LEU B CA 1
ATOM 1466 C C . LEU B 1 41 ? -9.922 7.23 13.594 1 97.88 41 LEU B C 1
ATOM 1468 O O . LEU B 1 41 ? -9.656 6.059 13.305 1 97.88 41 LEU B O 1
ATOM 1472 N N . GLU B 1 42 ? -9.031 8.055 14.008 1 97.75 42 GLU B N 1
ATOM 1473 C CA . GLU B 1 42 ? -7.656 7.641 14.273 1 97.75 42 GLU B CA 1
ATOM 1474 C C . GLU B 1 42 ? -7.574 6.711 15.477 1 97.75 42 GLU B C 1
ATOM 1476 O O . GLU B 1 42 ? -6.926 5.664 15.414 1 97.75 42 GLU B O 1
ATOM 1481 N N . ALA B 1 43 ? -8.258 7.055 16.516 1 97.88 43 ALA B N 1
ATOM 1482 C CA . ALA B 1 43 ? -8.258 6.246 17.734 1 97.88 43 ALA B CA 1
ATOM 1483 C C . ALA B 1 43 ? -8.859 4.867 17.469 1 97.88 43 ALA B C 1
ATOM 1485 O O . ALA B 1 43 ? -8.43 3.873 18.062 1 97.88 43 ALA B O 1
ATOM 1486 N N . ALA B 1 44 ? -9.828 4.836 16.609 1 97.38 44 ALA B N 1
ATOM 1487 C CA . ALA B 1 44 ? -10.516 3.586 16.281 1 97.38 44 ALA B CA 1
ATOM 1488 C C . ALA B 1 44 ? -9.68 2.746 15.312 1 97.38 44 ALA B C 1
ATOM 1490 O O . ALA B 1 44 ? -10.039 1.606 15.008 1 97.38 44 ALA B O 1
ATOM 1491 N N . GLY B 1 45 ? -8.625 3.295 14.758 1 97 45 GLY B N 1
ATOM 1492 C CA . GLY B 1 45 ? -7.746 2.564 13.859 1 97 45 GLY B CA 1
ATOM 1493 C C . GLY B 1 45 ? -8.234 2.562 12.422 1 97 45 GLY B C 1
ATOM 1494 O O . GLY B 1 45 ? -7.762 1.769 11.602 1 97 45 GLY B O 1
ATOM 1495 N N . VAL B 1 46 ? -9.258 3.367 12.086 1 97.31 46 VAL B N 1
ATOM 1496 C CA . VAL B 1 46 ? -9.727 3.51 10.711 1 97.31 46 VAL B CA 1
ATOM 1497 C C . VAL B 1 46 ? -8.695 4.285 9.898 1 97.31 46 VAL B C 1
ATOM 1499 O O . VAL B 1 46 ? -8.32 3.869 8.797 1 97.31 46 VAL B O 1
ATOM 1502 N N . ILE B 1 47 ? -8.359 5.469 10.383 1 97.62 47 ILE B N 1
ATOM 1503 C CA . ILE B 1 47 ? -7.203 6.18 9.867 1 97.62 47 ILE B CA 1
ATOM 1504 C C . ILE B 1 47 ? -5.949 5.754 10.625 1 97.62 47 ILE B C 1
ATOM 1506 O O . ILE B 1 47 ? -5.887 5.879 11.852 1 97.62 47 ILE B O 1
ATOM 1510 N N . THR B 1 48 ? -4.973 5.262 9.875 1 97.06 48 THR B N 1
ATOM 1511 C CA . THR B 1 48 ? -3.844 4.641 10.555 1 97.06 48 THR B CA 1
ATOM 1512 C C . THR B 1 48 ? -2.607 5.531 10.477 1 97.06 48 THR B C 1
ATOM 1514 O O . THR B 1 48 ? -1.566 5.211 11.055 1 97.06 48 THR B O 1
ATOM 1517 N N . GLY B 1 49 ? -2.693 6.656 9.703 1 96.56 49 GLY B N 1
ATOM 1518 C CA . GLY B 1 49 ? -1.586 7.594 9.617 1 96.56 49 GLY B CA 1
ATOM 1519 C C . GLY B 1 49 ? -1.631 8.453 8.375 1 96.56 49 GLY B C 1
ATOM 1520 O O . GLY B 1 49 ? -2.645 8.492 7.672 1 96.56 49 GLY B O 1
ATOM 1521 N N . TYR B 1 50 ? -0.573 9.18 8.172 1 97.38 50 TYR B N 1
ATOM 1522 C CA . TYR B 1 50 ? -0.382 10.07 7.031 1 97.38 50 TYR B CA 1
ATOM 1523 C C . TYR B 1 50 ? 1.02 9.922 6.453 1 97.38 50 TYR B C 1
ATOM 1525 O O . TYR B 1 50 ? 1.994 9.781 7.195 1 97.38 50 TYR B O 1
ATOM 1533 N N . ARG B 1 51 ? 1.083 9.992 5.145 1 97.19 51 ARG B N 1
ATOM 1534 C CA . ARG B 1 51 ? 2.383 9.812 4.504 1 97.19 51 ARG B CA 1
ATOM 1535 C C . ARG B 1 51 ? 2.533 10.727 3.295 1 97.19 51 ARG B C 1
ATOM 1537 O O . ARG B 1 51 ? 1.549 11.047 2.625 1 97.19 51 ARG B O 1
ATOM 1544 N N . ALA B 1 52 ? 3.781 11.078 3.059 1 97.38 52 ALA B N 1
ATOM 1545 C CA . ALA B 1 52 ? 4.094 11.688 1.768 1 97.38 52 ALA B CA 1
ATOM 1546 C C . ALA B 1 52 ? 4.227 10.625 0.68 1 97.38 52 ALA B C 1
ATOM 1548 O O . ALA B 1 52 ? 4.777 9.547 0.92 1 97.38 52 ALA B O 1
ATOM 1549 N N . THR B 1 53 ? 3.656 10.875 -0.435 1 96.56 53 THR B N 1
ATOM 1550 C CA . THR B 1 53 ? 3.922 10.078 -1.624 1 96.56 53 THR B CA 1
ATOM 1551 C C . THR B 1 53 ? 5.102 10.648 -2.406 1 96.56 53 THR B C 1
ATOM 1553 O O . THR B 1 53 ? 5.273 11.867 -2.482 1 96.56 53 THR B O 1
ATOM 1556 N N . VAL B 1 54 ? 5.898 9.719 -2.967 1 96.25 54 VAL B N 1
ATOM 1557 C CA . VAL B 1 54 ? 7.141 10.156 -3.588 1 96.25 54 VAL B CA 1
ATOM 1558 C C . VAL B 1 54 ? 7.34 9.438 -4.918 1 96.25 54 VAL B C 1
ATOM 1560 O O . VAL B 1 54 ? 6.75 8.383 -5.152 1 96.25 54 VAL B O 1
ATOM 1563 N N . ASN B 1 55 ? 8.094 10.094 -5.77 1 96 55 ASN B N 1
ATOM 1564 C CA . ASN B 1 55 ? 8.617 9.445 -6.965 1 96 55 ASN B CA 1
ATOM 1565 C C . ASN B 1 55 ? 9.852 8.602 -6.656 1 96 55 ASN B C 1
ATOM 1567 O O . ASN B 1 55 ? 10.953 9.141 -6.523 1 96 55 ASN B O 1
ATOM 1571 N N . ALA B 1 56 ? 9.695 7.312 -6.625 1 93.69 56 ALA B N 1
ATOM 1572 C CA . ALA B 1 56 ? 10.75 6.402 -6.172 1 93.69 56 ALA B CA 1
ATOM 1573 C C . ALA B 1 56 ? 11.992 6.52 -7.055 1 93.69 56 ALA B C 1
ATOM 1575 O O . ALA B 1 56 ? 13.117 6.457 -6.562 1 93.69 56 ALA B O 1
ATOM 1576 N N . ALA B 1 57 ? 11.773 6.676 -8.289 1 92.44 57 ALA B N 1
ATOM 1577 C CA . ALA B 1 57 ? 12.898 6.777 -9.227 1 92.44 57 ALA B CA 1
ATOM 1578 C C . ALA B 1 57 ? 13.766 7.988 -8.906 1 92.44 57 ALA B C 1
ATOM 1580 O O . ALA B 1 57 ? 14.992 7.914 -8.992 1 92.44 57 ALA B O 1
ATOM 1581 N N . SER B 1 58 ? 13.195 9.047 -8.547 1 93.69 58 SER B N 1
ATOM 1582 C CA . SER B 1 58 ? 13.914 10.273 -8.195 1 93.69 58 SER B CA 1
ATOM 1583 C C . SER B 1 58 ? 14.742 10.086 -6.93 1 93.69 58 SER B C 1
ATOM 1585 O O . SER B 1 58 ? 15.633 10.883 -6.641 1 93.69 58 SER B O 1
ATOM 1587 N N . LEU B 1 59 ? 14.422 9.047 -6.211 1 93.5 59 LEU B N 1
ATOM 1588 C CA . LEU B 1 59 ? 15.125 8.797 -4.953 1 93.5 59 LEU B CA 1
ATOM 1589 C C . LEU B 1 59 ? 16.156 7.688 -5.113 1 93.5 59 LEU B C 1
ATOM 1591 O O . LEU B 1 59 ? 16.703 7.188 -4.125 1 93.5 59 LEU B O 1
ATOM 1595 N N . GLY B 1 60 ? 16.391 7.273 -6.316 1 92.56 60 GLY B N 1
ATOM 1596 C CA . GLY B 1 60 ? 17.375 6.25 -6.598 1 92.56 60 GLY B CA 1
ATOM 1597 C C . GLY B 1 60 ? 16.844 4.84 -6.441 1 92.56 60 GLY B C 1
ATOM 1598 O O . GLY B 1 60 ? 17.625 3.887 -6.34 1 92.56 60 GLY B O 1
ATOM 1599 N N . LEU B 1 61 ? 15.602 4.746 -6.332 1 95.25 61 LEU B N 1
ATOM 1600 C CA . LEU B 1 61 ? 14.938 3.445 -6.285 1 95.25 61 LEU B CA 1
ATOM 1601 C C . LEU B 1 61 ? 14.258 3.131 -7.613 1 95.25 61 LEU B C 1
ATOM 1603 O O . LEU B 1 61 ? 13.031 3.172 -7.707 1 95.25 61 LEU B O 1
ATOM 1607 N N . GLY B 1 62 ? 15.094 2.678 -8.516 1 94.75 62 GLY B N 1
ATOM 1608 C CA . GLY B 1 62 ? 14.648 2.639 -9.898 1 94.75 62 GLY B CA 1
ATOM 1609 C C . GLY B 1 62 ? 14.141 1.274 -10.328 1 94.75 62 GLY B C 1
ATOM 1610 O O . GLY B 1 62 ? 13.641 1.111 -11.445 1 94.75 62 GLY B O 1
ATOM 1611 N N . VAL B 1 63 ? 14.25 0.297 -9.414 1 97.12 63 VAL B N 1
ATOM 1612 C CA . VAL B 1 63 ? 13.867 -1.054 -9.805 1 97.12 63 VAL B CA 1
ATOM 1613 C C . VAL B 1 63 ? 12.781 -1.575 -8.867 1 97.12 63 VAL B C 1
ATOM 1615 O O . VAL B 1 63 ? 12.945 -1.551 -7.641 1 97.12 63 VAL B O 1
ATOM 1618 N N . THR B 1 64 ? 11.695 -1.975 -9.453 1 98.19 64 THR B N 1
ATOM 1619 C CA . THR B 1 64 ? 10.609 -2.637 -8.727 1 98.19 64 THR B CA 1
ATOM 1620 C C . THR B 1 64 ? 10.422 -4.066 -9.234 1 98.19 64 THR B C 1
ATOM 1622 O O . THR B 1 64 ? 10.555 -4.332 -10.43 1 98.19 64 THR B O 1
ATOM 1625 N N . ALA B 1 65 ? 10.156 -4.949 -8.305 1 98.69 65 ALA B N 1
ATOM 1626 C CA . ALA B 1 65 ? 9.875 -6.332 -8.688 1 98.69 65 ALA B CA 1
ATOM 1627 C C . ALA B 1 65 ? 8.789 -6.934 -7.801 1 98.69 65 ALA B C 1
ATOM 1629 O O . ALA B 1 65 ? 8.633 -6.535 -6.645 1 98.69 65 ALA B O 1
ATOM 1630 N N . LEU B 1 66 ? 8.008 -7.82 -8.367 1 98.69 66 LEU B N 1
ATOM 1631 C CA . LEU B 1 66 ? 7.094 -8.703 -7.652 1 98.69 66 LEU B CA 1
ATOM 1632 C C . LEU B 1 66 ? 7.688 -10.094 -7.508 1 98.69 66 LEU B C 1
ATOM 1634 O O . LEU B 1 66 ? 8.062 -10.727 -8.5 1 98.69 66 LEU B O 1
ATOM 1638 N N . ILE B 1 67 ? 7.746 -10.602 -6.23 1 98.62 67 ILE B N 1
ATOM 1639 C CA . ILE B 1 67 ? 8.438 -11.867 -5.988 1 98.62 67 ILE B CA 1
ATOM 1640 C C . ILE B 1 67 ? 7.504 -12.836 -5.27 1 98.62 67 ILE B C 1
ATOM 1642 O O . ILE B 1 67 ? 7.098 -12.594 -4.133 1 98.62 67 ILE B O 1
ATOM 1646 N N . GLY B 1 68 ? 7.184 -13.891 -5.93 1 98.06 68 GLY B N 1
ATOM 1647 C CA . GLY B 1 68 ? 6.5 -15 -5.285 1 98.06 68 GLY B CA 1
ATOM 1648 C C . GLY B 1 68 ? 7.43 -15.867 -4.453 1 98.06 68 GLY B C 1
ATOM 1649 O O . GLY B 1 68 ? 8.562 -16.141 -4.855 1 98.06 68 GLY B O 1
ATOM 1650 N N . ILE B 1 69 ? 6.934 -16.266 -3.248 1 98.19 69 ILE B N 1
ATOM 1651 C CA . ILE B 1 69 ? 7.703 -17.109 -2.336 1 98.19 69 ILE B CA 1
ATOM 1652 C C . ILE B 1 69 ? 6.953 -18.422 -2.086 1 98.19 69 ILE B C 1
ATOM 1654 O O . ILE B 1 69 ? 5.766 -18.406 -1.745 1 98.19 69 ILE B O 1
ATOM 1658 N N . GLN B 1 70 ? 7.621 -19.484 -2.299 1 98.06 70 GLN B N 1
ATOM 1659 C CA . GLN B 1 70 ? 7.141 -20.781 -1.846 1 98.06 70 GLN B CA 1
ATOM 1660 C C . GLN B 1 70 ? 7.848 -21.219 -0.564 1 98.06 70 GLN B C 1
ATOM 1662 O O . GLN B 1 70 ? 9.055 -21.016 -0.42 1 98.06 70 GLN B O 1
ATOM 1667 N N . LEU B 1 71 ? 7.141 -21.812 0.339 1 97.19 71 LEU B N 1
ATOM 1668 C CA . LEU B 1 71 ? 7.688 -22.203 1.633 1 97.19 71 LEU B CA 1
ATOM 1669 C C . LEU B 1 71 ? 7.992 -23.703 1.666 1 97.19 71 LEU B C 1
ATOM 1671 O O . LEU B 1 71 ? 7.359 -24.484 0.949 1 97.19 71 LEU B O 1
ATOM 1675 N N . SER B 1 72 ? 8.891 -24.016 2.492 1 95.69 72 SER B N 1
ATOM 1676 C CA . SER B 1 72 ? 9.156 -25.422 2.742 1 95.69 72 SER B CA 1
ATOM 1677 C C . SER B 1 72 ? 8.047 -26.062 3.57 1 95.69 72 SER B C 1
ATOM 1679 O O . SER B 1 72 ? 7.301 -25.359 4.258 1 95.69 72 SER B O 1
ATOM 1681 N N . ASP B 1 73 ? 7.98 -27.391 3.488 1 90.5 73 ASP B N 1
ATOM 1682 C CA . ASP B 1 73 ? 6.895 -28.125 4.137 1 90.5 73 ASP B CA 1
ATOM 1683 C C . ASP B 1 73 ? 6.891 -27.891 5.641 1 90.5 73 ASP B C 1
ATOM 1685 O O . ASP B 1 73 ? 5.828 -27.812 6.262 1 90.5 73 ASP B O 1
ATOM 1689 N N . ALA B 1 74 ? 7.984 -27.672 6.156 1 90.94 74 ALA B N 1
ATOM 1690 C CA . ALA B 1 74 ? 8.094 -27.578 7.609 1 90.94 74 ALA B CA 1
ATOM 1691 C C . ALA B 1 74 ? 8.047 -26.125 8.078 1 90.94 74 ALA B C 1
ATOM 1693 O O . ALA B 1 74 ? 8.109 -25.859 9.273 1 90.94 74 ALA B O 1
ATOM 1694 N N . ALA B 1 75 ? 7.82 -25.297 7.145 1 90.75 75 ALA B N 1
ATOM 1695 C CA . ALA B 1 75 ? 7.957 -23.891 7.516 1 90.75 75 ALA B CA 1
ATOM 1696 C C . ALA B 1 75 ? 6.711 -23.391 8.242 1 90.75 75 ALA B C 1
ATOM 1698 O O . ALA B 1 75 ? 5.586 -23.734 7.863 1 90.75 75 ALA B O 1
ATOM 1699 N N . ASP B 1 76 ? 6.977 -22.688 9.273 1 93.5 76 ASP B N 1
ATOM 1700 C CA . ASP B 1 76 ? 5.934 -21.875 9.891 1 93.5 76 ASP B CA 1
ATOM 1701 C C . ASP B 1 76 ? 5.77 -20.547 9.164 1 93.5 76 ASP B C 1
ATOM 1703 O O . ASP B 1 76 ? 6.672 -19.703 9.18 1 93.5 76 ASP B O 1
ATOM 1707 N N . HIS B 1 77 ? 4.57 -20.344 8.648 1 91.88 77 HIS B N 1
ATOM 1708 C CA . HIS B 1 77 ? 4.348 -19.188 7.793 1 91.88 77 HIS B CA 1
ATOM 1709 C C . HIS B 1 77 ? 4.559 -17.875 8.555 1 91.88 77 HIS B C 1
ATOM 1711 O O . HIS B 1 77 ? 5.09 -16.906 8.008 1 91.88 77 HIS B O 1
ATOM 1717 N N . GLU B 1 78 ? 4.148 -17.875 9.805 1 93.75 78 GLU B N 1
ATOM 1718 C CA . GLU B 1 78 ? 4.293 -16.656 10.586 1 93.75 78 GLU B CA 1
ATOM 1719 C C . GLU B 1 78 ? 5.758 -16.391 10.93 1 93.75 78 GLU B C 1
ATOM 1721 O O . GLU B 1 78 ? 6.184 -15.234 10.992 1 93.75 78 GLU B O 1
ATOM 1726 N N . ASP B 1 79 ? 6.488 -17.422 11.156 1 96.12 79 ASP B N 1
ATOM 1727 C CA . ASP B 1 79 ? 7.918 -17.281 11.398 1 96.12 79 ASP B CA 1
ATOM 1728 C C . ASP B 1 79 ? 8.633 -16.703 10.172 1 96.12 79 ASP B C 1
ATOM 1730 O O . ASP B 1 79 ? 9.531 -15.883 10.305 1 96.12 79 ASP B O 1
ATOM 1734 N N . VAL B 1 80 ? 8.242 -17.141 9.062 1 97.06 80 VAL B N 1
ATOM 1735 C CA . VAL B 1 80 ? 8.852 -16.656 7.824 1 97.06 80 VAL B CA 1
ATOM 1736 C C . VAL B 1 80 ? 8.523 -15.18 7.629 1 97.06 80 VAL B C 1
ATOM 1738 O O . VAL B 1 80 ? 9.398 -14.383 7.27 1 97.06 80 VAL B O 1
ATOM 1741 N N . ALA B 1 81 ? 7.285 -14.82 7.848 1 96.62 81 ALA B N 1
ATOM 1742 C CA . ALA B 1 81 ? 6.887 -13.422 7.727 1 96.62 81 ALA B CA 1
ATOM 1743 C C . ALA B 1 81 ? 7.746 -12.531 8.617 1 96.62 81 ALA B C 1
ATOM 1745 O O . ALA B 1 81 ? 8.109 -11.422 8.227 1 96.62 81 ALA B O 1
ATOM 1746 N N . GLN B 1 82 ? 8.031 -12.969 9.812 1 96.94 82 GLN B N 1
ATOM 1747 C CA . GLN B 1 82 ? 8.859 -12.203 10.734 1 96.94 82 GLN B CA 1
ATOM 1748 C C . GLN B 1 82 ? 10.273 -12.023 10.188 1 96.94 82 GLN B C 1
ATOM 1750 O O . GLN B 1 82 ? 10.852 -10.945 10.305 1 96.94 82 GLN B O 1
ATOM 1755 N N . ARG B 1 83 ? 10.812 -13.031 9.586 1 97.25 83 ARG B N 1
ATOM 1756 C CA . ARG B 1 83 ? 12.141 -12.945 8.984 1 97.25 83 ARG B CA 1
ATOM 1757 C C . ARG B 1 83 ? 12.133 -12.008 7.781 1 97.25 83 ARG B C 1
ATOM 1759 O O . ARG B 1 83 ? 13.109 -11.289 7.547 1 97.25 83 ARG B O 1
ATOM 1766 N N . LEU B 1 84 ? 11.039 -12.07 7.035 1 97.69 84 LEU B N 1
ATOM 1767 C CA . LEU B 1 84 ? 10.922 -11.188 5.875 1 97.69 84 LEU B CA 1
ATOM 1768 C C . LEU B 1 84 ? 10.898 -9.727 6.305 1 97.69 84 LEU B C 1
ATOM 1770 O O . LEU B 1 84 ? 11.352 -8.852 5.559 1 97.69 84 LEU B O 1
ATOM 1774 N N . ARG B 1 85 ? 10.445 -9.453 7.488 1 96.5 85 ARG B N 1
ATOM 1775 C CA . ARG B 1 85 ? 10.328 -8.086 7.984 1 96.5 85 ARG B CA 1
ATOM 1776 C C . ARG B 1 85 ? 11.703 -7.445 8.141 1 96.5 85 ARG B C 1
ATOM 1778 O O . ARG B 1 85 ? 11.82 -6.215 8.148 1 96.5 85 ARG B O 1
ATOM 1785 N N . ASP B 1 86 ? 12.734 -8.242 8.211 1 95.38 86 ASP B N 1
ATOM 1786 C CA . ASP B 1 86 ? 14.094 -7.742 8.375 1 95.38 86 ASP B CA 1
ATOM 1787 C C . ASP B 1 86 ? 14.633 -7.172 7.062 1 95.38 86 ASP B C 1
ATOM 1789 O O . ASP B 1 86 ? 15.641 -6.461 7.055 1 95.38 86 ASP B O 1
ATOM 1793 N N . LEU B 1 87 ? 14.023 -7.504 6.02 1 96.5 87 LEU B N 1
ATOM 1794 C CA . LEU B 1 87 ? 14.414 -6.98 4.719 1 96.5 87 LEU B CA 1
ATOM 1795 C C . LEU B 1 87 ? 13.664 -5.691 4.402 1 96.5 87 LEU B C 1
ATOM 1797 O O . LEU B 1 87 ? 12.523 -5.73 3.938 1 96.5 87 LEU B O 1
ATOM 1801 N N . GLU B 1 88 ? 14.312 -4.578 4.43 1 94.62 88 GLU B N 1
ATOM 1802 C CA . GLU B 1 88 ? 13.688 -3.262 4.391 1 94.62 88 GLU B CA 1
ATOM 1803 C C . GLU B 1 88 ? 13.203 -2.918 2.984 1 94.62 88 GLU B C 1
ATOM 1805 O O . GLU B 1 88 ? 12.32 -2.078 2.811 1 94.62 88 GLU B O 1
ATOM 1810 N N . GLU B 1 89 ? 13.789 -3.562 2.037 1 96.25 89 GLU B N 1
ATOM 1811 C CA . GLU B 1 89 ? 13.445 -3.26 0.653 1 96.25 89 GLU B CA 1
ATOM 1812 C C . GLU B 1 89 ? 12.086 -3.85 0.286 1 96.25 89 GLU B C 1
ATOM 1814 O O . GLU B 1 89 ? 11.523 -3.523 -0.76 1 96.25 89 GLU B O 1
ATOM 1819 N N . ILE B 1 90 ? 11.547 -4.727 1.159 1 98.25 90 ILE B N 1
ATOM 1820 C CA . ILE B 1 90 ? 10.203 -5.246 0.931 1 98.25 90 ILE B CA 1
ATOM 1821 C C . ILE B 1 90 ? 9.172 -4.195 1.33 1 98.25 90 ILE B C 1
ATOM 1823 O O . ILE B 1 90 ? 8.992 -3.906 2.516 1 98.25 90 ILE B O 1
ATOM 1827 N N . GLU B 1 91 ? 8.43 -3.729 0.339 1 97.44 91 GLU B N 1
ATOM 1828 C CA . GLU B 1 91 ? 7.445 -2.678 0.589 1 97.44 91 GLU B CA 1
ATOM 1829 C C . GLU B 1 91 ? 6.074 -3.27 0.91 1 97.44 91 GLU B C 1
ATOM 1831 O O . GLU B 1 91 ? 5.305 -2.684 1.673 1 97.44 91 GLU B O 1
ATOM 1836 N N . ASP B 1 92 ? 5.723 -4.336 0.248 1 98.31 92 ASP B N 1
ATOM 1837 C CA . ASP B 1 92 ? 4.457 -5.031 0.471 1 98.31 92 ASP B CA 1
ATOM 1838 C C . ASP B 1 92 ? 4.68 -6.531 0.647 1 98.31 92 ASP B C 1
ATOM 1840 O O . ASP B 1 92 ? 5.527 -7.125 -0.026 1 98.31 92 ASP B O 1
ATOM 1844 N N . CYS B 1 93 ? 3.916 -7.109 1.532 1 98.62 93 CYS B N 1
ATOM 1845 C CA . CYS B 1 93 ? 3.943 -8.539 1.818 1 98.62 93 CYS B CA 1
ATOM 1846 C C . CYS B 1 93 ? 2.533 -9.086 1.995 1 98.62 93 CYS B C 1
ATOM 1848 O O . CYS B 1 93 ? 1.836 -8.727 2.945 1 98.62 93 CYS B O 1
ATOM 1850 N N . TRP B 1 94 ? 2.197 -9.945 1.077 1 98.5 94 TRP B N 1
ATOM 1851 C CA . TRP B 1 94 ? 0.861 -10.531 1.092 1 98.5 94 TRP B CA 1
ATOM 1852 C C . TRP B 1 94 ? 0.933 -12.047 1.224 1 98.5 94 TRP B C 1
ATOM 1854 O O . TRP B 1 94 ? 1.695 -12.703 0.51 1 98.5 94 TRP B O 1
ATOM 1864 N N . PHE B 1 95 ? 0.175 -12.672 2.205 1 98.5 95 PHE B N 1
ATOM 1865 C CA . PHE B 1 95 ? -0.089 -14.109 2.246 1 98.5 95 PHE B CA 1
ATOM 1866 C C . PHE B 1 95 ? -1.216 -14.477 1.289 1 98.5 95 PHE B C 1
ATOM 1868 O O . PHE B 1 95 ? -2.314 -13.922 1.371 1 98.5 95 PHE B O 1
ATOM 1875 N N . ILE B 1 96 ? -0.937 -15.367 0.379 1 98.06 96 ILE B N 1
ATOM 1876 C CA . ILE B 1 96 ? -1.87 -15.5 -0.734 1 98.06 96 ILE B CA 1
ATOM 1877 C C . ILE B 1 96 ? -2.266 -16.969 -0.897 1 98.06 96 ILE B C 1
ATOM 1879 O O . ILE B 1 96 ? -1.604 -17.859 -0.36 1 98.06 96 ILE B O 1
ATOM 1883 N N . ALA B 1 97 ? -3.402 -17.109 -1.609 1 95.25 97 ALA B N 1
ATOM 1884 C CA . ALA B 1 97 ? -3.824 -18.422 -2.086 1 95.25 97 ALA B CA 1
ATOM 1885 C C . ALA B 1 97 ? -3.27 -18.703 -3.48 1 95.25 97 ALA B C 1
ATOM 1887 O O . ALA B 1 97 ? -3.299 -17.828 -4.355 1 95.25 97 ALA B O 1
ATOM 1888 N N . GLY B 1 98 ? -2.678 -19.781 -3.711 1 89.5 98 GLY B N 1
ATOM 1889 C CA . GLY B 1 98 ? -2.143 -20.125 -5.02 1 89.5 98 GLY B CA 1
ATOM 1890 C C . GLY B 1 98 ? -0.893 -20.984 -4.945 1 89.5 98 GLY B C 1
ATOM 1891 O O . GLY B 1 98 ? -0.638 -21.625 -3.932 1 89.5 98 GLY B O 1
ATOM 1892 N N . ASP B 1 99 ? -0.114 -20.859 -6.078 1 90.44 99 ASP B N 1
ATOM 1893 C CA . ASP B 1 99 ? 1.097 -21.672 -6.156 1 90.44 99 ASP B CA 1
ATOM 1894 C C . ASP B 1 99 ? 2.152 -21.188 -5.172 1 90.44 99 ASP B C 1
ATOM 1896 O O . ASP B 1 99 ? 2.916 -21.984 -4.617 1 90.44 99 ASP B O 1
ATOM 1900 N N . ASP B 1 100 ? 2.225 -19.953 -5.008 1 96.38 100 ASP B N 1
ATOM 1901 C CA . ASP B 1 100 ? 3.104 -19.359 -4.004 1 96.38 100 ASP B CA 1
ATOM 1902 C C . ASP B 1 100 ? 2.352 -19.094 -2.699 1 96.38 100 ASP B C 1
ATOM 1904 O O . ASP B 1 100 ? 1.121 -19.016 -2.691 1 96.38 100 ASP B O 1
ATOM 1908 N N . SER B 1 101 ? 3.131 -19 -1.629 1 97.5 101 SER B N 1
ATOM 1909 C CA . SER B 1 101 ? 2.545 -18.703 -0.326 1 97.5 101 SER B CA 1
ATOM 1910 C C . SER B 1 101 ? 2.523 -17.203 -0.059 1 97.5 101 SER B C 1
ATOM 1912 O O . SER B 1 101 ? 1.629 -16.703 0.626 1 97.5 101 SER B O 1
ATOM 1914 N N . TYR B 1 102 ? 3.553 -16.516 -0.546 1 98.44 102 TYR B N 1
ATOM 1915 C CA . TYR B 1 102 ? 3.617 -15.07 -0.397 1 98.44 102 TYR B CA 1
ATOM 1916 C C . TYR B 1 102 ? 3.865 -14.391 -1.74 1 98.44 102 TYR B C 1
ATOM 1918 O O . TYR B 1 102 ? 4.508 -14.969 -2.623 1 98.44 102 TYR B O 1
ATOM 1926 N N . MET B 1 103 ? 3.289 -13.219 -1.887 1 98.62 103 MET B N 1
ATOM 1927 C CA . MET B 1 103 ? 3.705 -12.25 -2.898 1 98.62 103 MET B CA 1
ATOM 1928 C C . MET B 1 103 ? 4.312 -11.016 -2.248 1 98.62 103 MET B C 1
ATOM 1930 O O . MET B 1 103 ? 3.727 -10.438 -1.329 1 98.62 103 MET B O 1
ATOM 1934 N N . LEU B 1 104 ? 5.523 -10.641 -2.691 1 98.81 104 LEU B N 1
ATOM 1935 C CA . LEU B 1 104 ? 6.23 -9.461 -2.193 1 98.81 104 LEU B CA 1
ATOM 1936 C C . LEU B 1 104 ? 6.359 -8.406 -3.285 1 98.81 104 LEU B C 1
ATOM 1938 O O . LEU B 1 104 ? 6.586 -8.734 -4.449 1 98.81 104 LEU B O 1
ATOM 1942 N N . LYS B 1 105 ? 6.184 -7.238 -2.967 1 98.75 105 LYS B N 1
ATOM 1943 C CA . LYS B 1 105 ? 6.668 -6.137 -3.797 1 98.75 105 LYS B CA 1
ATOM 1944 C C . LYS B 1 105 ? 7.949 -5.539 -3.223 1 98.75 105 LYS B C 1
ATOM 1946 O O . LYS B 1 105 ? 7.977 -5.105 -2.068 1 98.75 105 LYS B O 1
ATOM 1951 N N . VAL B 1 106 ? 8.961 -5.484 -4.039 1 98.5 106 VAL B N 1
ATOM 1952 C CA . VAL B 1 106 ? 10.281 -5.027 -3.619 1 98.5 106 VAL B CA 1
ATOM 1953 C C . VAL B 1 106 ? 10.703 -3.818 -4.457 1 98.5 106 VAL B C 1
ATOM 1955 O O . VAL B 1 106 ? 10.406 -3.75 -5.652 1 98.5 106 VAL B O 1
ATOM 1958 N N . ARG B 1 107 ? 11.383 -2.922 -3.836 1 97.62 107 ARG B N 1
ATOM 1959 C CA . ARG B 1 107 ? 11.945 -1.759 -4.52 1 97.62 107 ARG B CA 1
ATOM 1960 C C . ARG B 1 107 ? 13.391 -1.525 -4.105 1 97.62 107 ARG B C 1
ATOM 1962 O O . ARG B 1 107 ? 13.703 -1.477 -2.914 1 97.62 107 ARG B O 1
ATOM 1969 N N . VAL B 1 108 ? 14.266 -1.456 -5.125 1 97.12 108 VAL B N 1
ATOM 1970 C CA . VAL B 1 108 ? 15.703 -1.331 -4.898 1 97.12 108 VAL B CA 1
ATOM 1971 C C . VAL B 1 108 ? 16.297 -0.348 -5.902 1 97.12 108 VAL B C 1
ATOM 1973 O O . VAL B 1 108 ? 15.586 0.186 -6.758 1 97.12 108 VAL B O 1
ATOM 1976 N N . GLY B 1 109 ? 17.578 -0.101 -5.75 1 95.88 109 GLY B N 1
ATOM 1977 C CA . GLY B 1 109 ? 18.234 0.916 -6.562 1 95.88 109 GLY B CA 1
ATOM 1978 C C . GLY B 1 109 ? 18.5 0.464 -7.984 1 95.88 109 GLY B C 1
ATOM 1979 O O . GLY B 1 109 ? 18.344 1.241 -8.93 1 95.88 109 GLY B O 1
ATOM 1980 N N . ASP B 1 110 ? 18.891 -0.753 -8.148 1 96.06 110 ASP B N 1
ATOM 1981 C CA . ASP B 1 110 ? 19.281 -1.28 -9.453 1 96.06 110 ASP B CA 1
ATOM 1982 C C . ASP B 1 110 ? 19.188 -2.805 -9.477 1 96.06 110 ASP B C 1
ATOM 1984 O O . ASP B 1 110 ? 18.719 -3.418 -8.516 1 96.06 110 ASP B O 1
ATOM 1988 N N . VAL B 1 111 ? 19.609 -3.324 -10.562 1 97.12 111 VAL B N 1
ATOM 1989 C CA . VAL B 1 111 ? 19.453 -4.762 -10.773 1 97.12 111 VAL B CA 1
ATOM 1990 C C . VAL B 1 111 ? 20.375 -5.523 -9.82 1 97.12 111 VAL B C 1
ATOM 1992 O O . VAL B 1 111 ? 20.031 -6.598 -9.336 1 97.12 111 VAL B O 1
ATOM 1995 N N . ASP B 1 112 ? 21.562 -4.969 -9.547 1 97.62 112 ASP B N 1
ATOM 1996 C CA . ASP B 1 112 ? 22.453 -5.59 -8.57 1 97.62 112 ASP B CA 1
ATOM 1997 C C . ASP B 1 112 ? 21.781 -5.703 -7.207 1 97.62 112 ASP B C 1
ATOM 1999 O O . ASP B 1 112 ? 21.906 -6.723 -6.527 1 97.62 112 ASP B O 1
ATOM 2003 N N . GLY B 1 113 ? 21.156 -4.625 -6.809 1 96.94 113 GLY B N 1
ATOM 2004 C CA . GLY B 1 113 ? 20.391 -4.66 -5.57 1 96.94 113 GLY B CA 1
ATOM 2005 C C . GLY B 1 113 ? 19.297 -5.715 -5.574 1 96.94 113 GLY B C 1
ATOM 2006 O O . GLY B 1 113 ? 19.078 -6.379 -4.559 1 96.94 113 GLY B O 1
ATOM 2007 N N . LEU B 1 114 ? 18.656 -5.891 -6.688 1 98.06 114 LEU B N 1
ATOM 2008 C CA . LEU B 1 114 ? 17.609 -6.902 -6.805 1 98.06 114 LEU B CA 1
ATOM 2009 C C . LEU B 1 114 ? 18.188 -8.305 -6.664 1 98.06 114 LEU B C 1
ATOM 2011 O O . LEU B 1 114 ? 17.625 -9.148 -5.961 1 98.06 114 LEU B O 1
ATOM 2015 N N . GLU B 1 115 ? 19.281 -8.492 -7.352 1 98.38 115 GLU B N 1
ATOM 2016 C CA . GLU B 1 115 ? 19.938 -9.789 -7.246 1 98.38 115 GLU B CA 1
ATOM 2017 C C . GLU B 1 115 ? 20.312 -10.102 -5.801 1 98.38 115 GLU B C 1
ATOM 2019 O O . GLU B 1 115 ? 20.094 -11.227 -5.332 1 98.38 115 GLU B O 1
ATOM 2024 N N . ARG B 1 116 ? 20.828 -9.156 -5.086 1 98 116 ARG B N 1
ATOM 2025 C CA . ARG B 1 116 ? 21.172 -9.336 -3.678 1 98 116 ARG B CA 1
ATOM 2026 C C . ARG B 1 116 ? 19.922 -9.688 -2.859 1 98 116 ARG B C 1
ATOM 2028 O O . ARG B 1 116 ? 19.984 -10.562 -1.994 1 98 116 ARG B O 1
ATOM 2035 N N . THR B 1 117 ? 18.891 -8.969 -3.102 1 97.94 117 THR B N 1
ATOM 2036 C CA . THR B 1 117 ? 17.641 -9.219 -2.389 1 97.94 117 THR B CA 1
ATOM 2037 C C . THR B 1 117 ? 17.172 -10.648 -2.631 1 97.94 117 THR B C 1
ATOM 2039 O O . THR B 1 117 ? 16.75 -11.344 -1.696 1 97.94 117 THR B O 1
ATOM 2042 N N . ILE B 1 118 ? 17.172 -11.117 -3.934 1 98.19 118 ILE B N 1
ATOM 2043 C CA . ILE B 1 118 ? 16.719 -12.461 -4.297 1 98.19 118 ILE B CA 1
ATOM 2044 C C . ILE B 1 118 ? 17.578 -13.492 -3.576 1 98.19 118 ILE B C 1
ATOM 2046 O O . ILE B 1 118 ? 17.062 -14.484 -3.057 1 98.19 118 ILE B O 1
ATOM 2050 N N . ARG B 1 119 ? 18.891 -13.266 -3.494 1 98.19 119 ARG B N 1
ATOM 2051 C CA . ARG B 1 119 ? 19.797 -14.188 -2.809 1 98.19 119 ARG B CA 1
ATOM 2052 C C . ARG B 1 119 ? 19.469 -14.258 -1.32 1 98.19 119 ARG B C 1
ATOM 2054 O O . ARG B 1 119 ? 19.469 -15.344 -0.738 1 98.19 119 ARG B O 1
ATOM 2061 N N . ARG B 1 120 ? 19.203 -13.156 -0.728 1 98.06 120 ARG B N 1
ATOM 2062 C CA . ARG B 1 120 ? 18.844 -13.125 0.688 1 98.06 120 ARG B CA 1
ATOM 2063 C C . ARG B 1 120 ? 17.547 -13.859 0.948 1 98.06 120 ARG B C 1
ATOM 2065 O O . ARG B 1 120 ? 17.422 -14.602 1.923 1 98.06 120 ARG B O 1
ATOM 2072 N N . LEU B 1 121 ? 16.578 -13.656 0.07 1 98.19 121 LEU B N 1
ATOM 2073 C CA . LEU B 1 121 ? 15.297 -14.328 0.197 1 98.19 121 LEU B CA 1
ATOM 2074 C C . LEU B 1 121 ? 15.469 -15.844 0.088 1 98.19 121 LEU B C 1
ATOM 2076 O O . LEU B 1 121 ? 14.914 -16.594 0.897 1 98.19 121 LEU B O 1
ATOM 2080 N N . SER B 1 122 ? 16.234 -16.25 -0.87 1 97.12 122 SER B N 1
ATOM 2081 C CA . SER B 1 122 ? 16.469 -17.672 -1.092 1 97.12 122 SER B CA 1
ATOM 2082 C C . SER B 1 122 ? 17.188 -18.297 0.097 1 97.12 122 SER B C 1
ATOM 2084 O O . SER B 1 122 ? 17.031 -19.484 0.368 1 97.12 122 SER B O 1
ATOM 2086 N N . GLY B 1 123 ? 17.922 -17.5 0.823 1 96.62 123 GLY B N 1
ATOM 2087 C CA . GLY B 1 123 ? 18.672 -18 1.978 1 96.62 123 GLY B CA 1
ATOM 2088 C C . GLY B 1 123 ? 17.859 -17.922 3.266 1 96.62 123 GLY B C 1
ATOM 2089 O O . GLY B 1 123 ? 18.328 -18.391 4.312 1 96.62 123 GLY B O 1
ATOM 2090 N N . THR B 1 124 ? 16.781 -17.359 3.238 1 96.94 124 THR B N 1
ATOM 2091 C CA . THR B 1 124 ? 15.938 -17.234 4.418 1 96.94 124 THR B CA 1
ATOM 2092 C C . THR B 1 124 ? 15.383 -18.594 4.836 1 96.94 124 THR B C 1
ATOM 2094 O O . THR B 1 124 ? 14.812 -19.312 4.012 1 96.94 124 THR B O 1
ATOM 2097 N N . LYS B 1 125 ? 15.469 -18.938 6.129 1 96.88 125 LYS B N 1
ATOM 2098 C CA . LYS B 1 125 ? 14.945 -20.203 6.641 1 96.88 125 LYS B CA 1
ATOM 2099 C C . LYS B 1 125 ? 13.453 -20.328 6.367 1 96.88 125 LYS B C 1
ATOM 2101 O O . LYS B 1 125 ? 12.68 -19.422 6.676 1 96.88 125 LYS B O 1
ATOM 2106 N N . GLY B 1 126 ? 13.07 -21.438 5.77 1 97.19 126 GLY B N 1
ATOM 2107 C CA . GLY B 1 126 ? 11.664 -21.703 5.488 1 97.19 126 GLY B CA 1
ATOM 2108 C C . GLY B 1 126 ? 11.281 -21.406 4.055 1 97.19 126 GLY B C 1
ATOM 2109 O O . GLY B 1 126 ? 10.219 -21.828 3.592 1 97.19 126 GLY B O 1
ATOM 2110 N N . VAL B 1 127 ? 12.133 -20.688 3.334 1 97.56 127 VAL B N 1
ATOM 2111 C CA . VAL B 1 127 ? 11.875 -20.375 1.931 1 97.56 127 VAL B CA 1
ATOM 2112 C C . VAL B 1 127 ? 12.43 -21.5 1.05 1 97.56 127 VAL B C 1
ATOM 2114 O O . VAL B 1 127 ? 13.609 -21.844 1.146 1 97.56 127 VAL B O 1
ATOM 2117 N N . SER B 1 128 ? 11.555 -22.016 0.266 1 97.62 128 SER B N 1
ATOM 2118 C CA . SER B 1 128 ? 11.977 -23.109 -0.605 1 97.62 128 SER B CA 1
ATOM 2119 C C . SER B 1 128 ? 12.297 -22.609 -2.008 1 97.62 128 SER B C 1
ATOM 2121 O O . SER B 1 128 ? 13.211 -23.109 -2.66 1 97.62 128 SER B O 1
ATOM 2123 N N . ARG B 1 129 ? 11.531 -21.641 -2.482 1 97.19 129 ARG B N 1
ATOM 2124 C CA . ARG B 1 129 ? 11.695 -21.141 -3.842 1 97.19 129 ARG B CA 1
ATOM 2125 C C . ARG B 1 129 ? 11.203 -19.703 -3.959 1 97.19 129 ARG B C 1
ATOM 2127 O O . ARG B 1 129 ? 10.289 -19.297 -3.238 1 97.19 129 ARG B O 1
ATOM 2134 N N . THR B 1 130 ? 11.844 -19 -4.844 1 97.19 130 THR B N 1
ATOM 2135 C CA . THR B 1 130 ? 11.406 -17.656 -5.207 1 97.19 130 THR B CA 1
ATOM 2136 C C . THR B 1 130 ? 11.164 -17.562 -6.711 1 97.19 130 THR B C 1
ATOM 2138 O O . THR B 1 130 ? 11.844 -18.203 -7.5 1 97.19 130 THR B O 1
ATOM 2141 N N . ARG B 1 131 ? 10.195 -16.812 -7.09 1 96.69 131 ARG B N 1
ATOM 2142 C CA . ARG B 1 131 ? 9.914 -16.453 -8.477 1 96.69 131 ARG B CA 1
ATOM 2143 C C . ARG B 1 131 ? 9.812 -14.938 -8.633 1 96.69 131 ARG B C 1
ATOM 2145 O O . ARG B 1 131 ? 8.898 -14.312 -8.086 1 96.69 131 ARG B O 1
ATOM 2152 N N . THR B 1 132 ? 10.68 -14.406 -9.492 1 97.69 132 THR B N 1
ATOM 2153 C CA . THR B 1 132 ? 10.789 -12.961 -9.594 1 97.69 132 THR B CA 1
ATOM 2154 C C . THR B 1 132 ? 10.203 -12.461 -10.906 1 97.69 132 THR B C 1
ATOM 2156 O O . THR B 1 132 ? 10.523 -12.977 -11.977 1 97.69 132 THR B O 1
ATOM 2159 N N . THR B 1 133 ? 9.359 -11.461 -10.844 1 98.06 133 THR B N 1
ATOM 2160 C CA . THR B 1 133 ? 8.844 -10.727 -11.992 1 98.06 133 THR B CA 1
ATOM 2161 C C . THR B 1 133 ? 9.242 -9.258 -11.914 1 98.06 133 THR B C 1
ATOM 2163 O O . THR B 1 133 ? 8.836 -8.547 -10.992 1 98.06 133 THR B O 1
ATOM 2166 N N . ILE B 1 134 ? 9.969 -8.82 -12.922 1 98.12 134 ILE B N 1
ATOM 2167 C CA . ILE B 1 134 ? 10.414 -7.43 -12.938 1 98.12 134 ILE B CA 1
ATOM 2168 C C . ILE B 1 134 ? 9.281 -6.535 -13.445 1 98.12 134 ILE B C 1
ATOM 2170 O O . ILE B 1 134 ? 8.594 -6.883 -14.406 1 98.12 134 ILE B O 1
ATOM 2174 N N . VAL B 1 135 ? 9.062 -5.406 -12.805 1 98.44 135 VAL B N 1
ATOM 2175 C CA . VAL B 1 135 ? 8.133 -4.379 -13.258 1 98.44 135 VAL B CA 1
ATOM 2176 C C . VAL B 1 135 ? 8.82 -3.48 -14.289 1 98.44 135 VAL B C 1
ATOM 2178 O O . VAL B 1 135 ? 9.781 -2.779 -13.961 1 98.44 135 VAL B O 1
ATOM 2181 N N . LEU B 1 136 ? 8.273 -3.57 -15.492 1 97.31 136 LEU B N 1
ATOM 2182 C CA . LEU B 1 136 ? 8.852 -2.744 -16.547 1 97.31 136 LEU B CA 1
ATOM 2183 C C . LEU B 1 136 ? 8.438 -1.285 -16.375 1 97.31 136 LEU B C 1
ATOM 2185 O O . LEU B 1 136 ? 9.242 -0.38 -16.609 1 97.31 136 LEU B O 1
ATOM 2189 N N . SER B 1 137 ? 7.223 -1.045 -15.992 1 96.44 137 SER B N 1
ATOM 2190 C CA . SER B 1 137 ? 6.758 0.299 -15.664 1 96.44 137 SER B CA 1
ATOM 2191 C C . SER B 1 137 ? 5.57 0.255 -14.703 1 96.44 137 SER B C 1
ATOM 2193 O O . SER B 1 137 ? 4.75 -0.661 -14.773 1 96.44 137 SER B O 1
ATOM 2195 N N . THR B 1 138 ? 5.586 1.201 -13.852 1 97 138 THR B N 1
ATOM 2196 C CA . THR B 1 138 ? 4.441 1.427 -12.977 1 97 138 THR B CA 1
ATOM 2197 C C . THR B 1 138 ? 3.461 2.408 -13.609 1 97 138 THR B C 1
ATOM 2199 O O . THR B 1 138 ? 3.756 3.6 -13.727 1 97 138 THR B O 1
ATOM 2202 N N . LYS B 1 139 ? 2.301 1.87 -13.977 1 97.25 139 LYS B N 1
ATOM 2203 C CA . LYS B 1 139 ? 1.301 2.77 -14.547 1 97.25 139 LYS B CA 1
ATOM 2204 C C . LYS B 1 139 ? 0.686 3.66 -13.469 1 97.25 139 LYS B C 1
ATOM 2206 O O . LYS B 1 139 ? 0.603 4.879 -13.633 1 97.25 139 LYS B O 1
ATOM 2211 N N . TRP B 1 140 ? 0.248 3.076 -12.352 1 96.12 140 TRP B N 1
ATOM 2212 C CA . TRP B 1 140 ? -0.103 3.803 -11.133 1 96.12 140 TRP B CA 1
ATOM 2213 C C . TRP B 1 140 ? -0.067 2.881 -9.922 1 96.12 140 TRP B C 1
ATOM 2215 O O . TRP B 1 140 ? -0.103 1.657 -10.062 1 96.12 140 TRP B O 1
ATOM 2225 N N . GLU B 1 141 ? 0.045 3.547 -8.773 1 95.62 141 GLU B N 1
ATOM 2226 C CA . GLU B 1 141 ? 0.02 2.84 -7.496 1 95.62 141 GLU B CA 1
ATOM 2227 C C . GLU B 1 141 ? -0.786 3.609 -6.453 1 95.62 141 GLU B C 1
ATOM 2229 O O . GLU B 1 141 ? -0.878 4.836 -6.516 1 95.62 141 GLU B O 1
ATOM 2234 N N . ASN B 1 142 ? -1.305 2.811 -5.516 1 94.12 142 ASN B N 1
ATOM 2235 C CA . ASN B 1 142 ? -1.995 3.383 -4.367 1 94.12 142 ASN B CA 1
ATOM 2236 C C . ASN B 1 142 ? -3.094 4.352 -4.797 1 94.12 142 ASN B C 1
ATOM 2238 O O . ASN B 1 142 ? -3.248 5.422 -4.207 1 94.12 142 ASN B O 1
ATOM 2242 N N . ARG B 1 143 ? -3.805 3.996 -5.836 1 94.56 143 ARG B N 1
ATOM 2243 C CA . ARG B 1 143 ? -4.91 4.824 -6.297 1 94.56 143 ARG B CA 1
ATOM 2244 C C . ARG B 1 143 ? -6.031 4.867 -5.262 1 94.56 143 ARG B C 1
ATOM 2246 O O . ARG B 1 143 ? -6.352 3.852 -4.645 1 94.56 143 ARG B O 1
ATOM 2253 N N . VAL B 1 144 ? -6.527 6 -5.098 1 91.88 144 VAL B N 1
ATOM 2254 C CA . VAL B 1 144 ? -7.629 6.199 -4.164 1 91.88 144 VAL B CA 1
ATOM 2255 C C . VAL B 1 144 ? -8.961 6.023 -4.891 1 91.88 144 VAL B C 1
ATOM 2257 O O . VAL B 1 144 ? -9.383 6.898 -5.648 1 91.88 144 VAL B O 1
ATOM 2260 N N . GLY B 1 145 ? -9.586 4.938 -4.664 1 88.75 145 GLY B N 1
ATOM 2261 C CA . GLY B 1 145 ? -10.906 4.723 -5.23 1 88.75 145 GLY B CA 1
ATOM 2262 C C . GLY B 1 145 ? -12.023 5.266 -4.359 1 88.75 145 GLY B C 1
ATOM 2263 O O . GLY B 1 145 ? -11.789 5.668 -3.219 1 88.75 145 GLY B O 1
ATOM 2264 N N . GLU B 1 146 ? -13.18 5.176 -4.918 1 87.12 146 GLU B N 1
ATOM 2265 C CA . GLU B 1 146 ? -14.336 5.637 -4.16 1 87.12 146 GLU B CA 1
ATOM 2266 C C . GLU B 1 146 ? -14.703 4.648 -3.055 1 87.12 146 GLU B C 1
ATOM 2268 O O . GLU B 1 146 ? -14.641 3.436 -3.256 1 87.12 146 GLU B O 1
ATOM 2273 N N . LEU B 1 147 ? -15.047 5.199 -1.924 1 88.44 147 LEU B N 1
ATOM 2274 C CA . LEU B 1 147 ? -15.5 4.348 -0.829 1 88.44 147 LEU B CA 1
ATOM 2275 C C . LEU B 1 147 ? -16.938 3.889 -1.054 1 88.44 147 LEU B C 1
ATOM 2277 O O . LEU B 1 147 ? -17.766 4.66 -1.531 1 88.44 147 LEU B O 1
ATOM 2281 N N . PRO B 1 148 ? -17.109 2.598 -0.759 1 81.81 148 PRO B N 1
ATOM 2282 C CA . PRO B 1 148 ? -18.484 2.117 -0.874 1 81.81 148 PRO B CA 1
ATOM 2283 C C . PRO B 1 148 ? -19.453 2.879 0.03 1 81.81 148 PRO B C 1
ATOM 2285 O O . PRO B 1 148 ? -19.078 3.305 1.125 1 81.81 148 PRO B O 1
ATOM 2288 N N . GLU B 1 149 ? -20.609 3.168 -0.567 1 71.44 149 GLU B N 1
ATOM 2289 C CA . GLU B 1 149 ? -21.656 3.82 0.227 1 71.44 149 GLU B CA 1
ATOM 2290 C C . GLU B 1 149 ? -22.172 2.895 1.326 1 71.44 149 GLU B C 1
ATOM 2292 O O . GLU B 1 149 ? -22.172 1.673 1.167 1 71.44 149 GLU B O 1
ATOM 2297 N N . ASP B 1 150 ? -22.141 3.221 2.58 1 60.44 150 ASP B N 1
ATOM 2298 C CA . ASP B 1 150 ? -22.781 2.43 3.633 1 60.44 150 ASP B CA 1
ATOM 2299 C C . ASP B 1 150 ? -24.062 1.768 3.131 1 60.44 150 ASP B C 1
ATOM 2301 O O . ASP B 1 150 ? -24.844 2.395 2.424 1 60.44 150 ASP B O 1
ATOM 2305 N N . ILE B 1 151 ? -23.969 0.413 2.861 1 42 151 ILE B N 1
ATOM 2306 C CA . ILE B 1 151 ? -25.312 -0.171 2.816 1 42 151 ILE B CA 1
ATOM 2307 C C . ILE B 1 151 ? -25.953 -0.099 4.199 1 42 151 ILE B C 1
ATOM 2309 O O . ILE B 1 151 ? -25.328 -0.478 5.199 1 42 151 ILE B O 1
#

InterPro domains:
  IPR000485 AsnC-type HTH domain [PF13404] (1-42)
  IPR000485 AsnC-type HTH domain [PR00033] (1-17)
  IPR000485 AsnC-type HTH domain [PR00033] (17-28)
  IPR000485 AsnC-type HTH domain [PR00033] (28-47)
  IPR000485 AsnC-type HTH domain [PS50956] (1-62)
  IPR011008 Dimeric alpha-beta barrel [SSF54909] (61-143)
  IPR011991 ArsR-like helix-turn-helix domain [cd00090] (2-52)
  IPR019885 Transcription regulator HTH, AsnC-type, conserved site [PS00519] (19-45)
  IPR019887 Transcription regulator AsnC/Lrp, ligand binding domain [PF01037] (64-142)
  IPR019888 Transcription regulator AsnC-like [SM00344] (1-108)
  IPR036388 Winged helix-like DNA-binding domain superfamily [G3DSA:1.10.10.10] (2-52)
  IPR036390 Winged helix DNA-binding domain superfamily [SSF46785] (1-60)